Protein AF-A0A7J4UL60-F1 (afdb_monomer)

Nearest PDB structures (foldseek):
  5trd-assembly1_B  TM=6.815E-01  e=1.365E-19  Thermoplasma acidophilum DSM 1728
  2oyn-assembly1_A-2  TM=9.231E-01  e=5.471E-13  Methanocaldococcus jannaschii DSM 2661
  2vbu-assembly1_A  TM=9.212E-01  e=4.872E-13  Methanocaldococcus jannaschii
  3cta-assembly1_A-2  TM=5.990E-01  e=8.213E-13  Thermoplasma acidophilum DSM 1728
  6j05-assembly1_A  TM=6.874E-01  e=5.977E-02  Acidithiobacillus ferrooxidans

Radius of gyration: 22.19 Å; Cα contacts (8 Å, |Δi|>4): 358; chains: 1; bounding box: 54×30×59 Å

Secondary structure (DSSP, 8-state):
-TT-HHHHHHHHHHH-S-EE-HHHHHHHTTS-HHHHHHHHHHHHHTTSEEEEEETTEEEEEE-HHHHHHHHHHHHHHHHHH-SS-S-EEEEEE---SHHHHHHH-HHHHHHHHHHTSSPPPSS-EEEEE-HHHHHHHHHTSPPEEE--EE-SS-EE--EEEEEEEEEETTEEEEEEEEEETT----SSEEEEE-SS-HHHHHT--TT-EEEE-

Solvent-accessible surface area (backbone atoms only — not comparable to full-atom values): 11810 Å² total; per-residue (Å²): 112,75,88,40,69,65,56,47,51,51,52,47,61,76,65,44,82,48,82,39,39,50,60,57,52,12,63,77,67,74,51,52,41,66,58,43,50,52,47,55,48,53,37,37,77,72,46,29,31,48,78,44,82,49,101,82,39,34,32,52,40,76,28,72,62,32,49,49,51,51,47,32,53,48,36,46,50,45,69,76,71,43,92,65,75,89,47,49,67,26,31,30,43,86,72,92,62,60,47,28,61,60,46,62,36,62,76,49,38,60,46,31,34,73,75,72,71,43,57,54,32,64,40,56,51,36,22,42,34,60,50,45,50,47,55,48,51,56,71,76,44,67,83,41,83,41,74,46,51,74,57,100,88,50,77,45,75,31,33,37,35,29,76,34,37,43,37,45,98,91,45,74,46,70,34,27,44,48,45,62,68,86,58,85,81,82,60,47,60,46,37,33,37,26,74,50,60,59,46,74,76,68,71,57,52,74,71,39,70,36,36,40,70

Structure (mmCIF, N/CA/C/O backbone):
data_AF-A0A7J4UL60-F1
#
_entry.id   AF-A0A7J4UL60-F1
#
loop_
_atom_site.group_PDB
_atom_site.id
_atom_site.type_symbol
_atom_site.label_atom_id
_atom_site.label_alt_id
_atom_site.label_comp_id
_atom_site.label_asym_id
_atom_site.label_entity_id
_atom_site.label_seq_id
_atom_site.pdbx_PDB_ins_code
_atom_site.Cartn_x
_atom_site.Cartn_y
_atom_site.Cartn_z
_atom_site.occupancy
_atom_site.B_iso_or_equiv
_atom_site.auth_seq_id
_atom_site.auth_comp_id
_atom_site.auth_asym_id
_atom_site.auth_atom_id
_atom_site.pdbx_PDB_model_num
ATOM 1 N N . MET A 1 1 ? 13.769 -14.520 -22.679 1.00 59.97 1 MET A N 1
ATOM 2 C CA . MET A 1 1 ? 14.077 -13.512 -21.642 1.00 59.97 1 MET A CA 1
ATOM 3 C C . MET A 1 1 ? 13.473 -12.149 -21.982 1.00 59.97 1 MET A C 1
ATOM 5 O O . MET A 1 1 ? 12.659 -11.673 -21.213 1.00 59.97 1 MET A O 1
ATOM 9 N N . TRP A 1 2 ? 13.740 -11.573 -23.162 1.00 81.69 2 TRP A N 1
ATOM 10 C CA . TRP A 1 2 ? 13.251 -10.232 -23.544 1.00 81.69 2 TRP A CA 1
ATOM 11 C C . TRP A 1 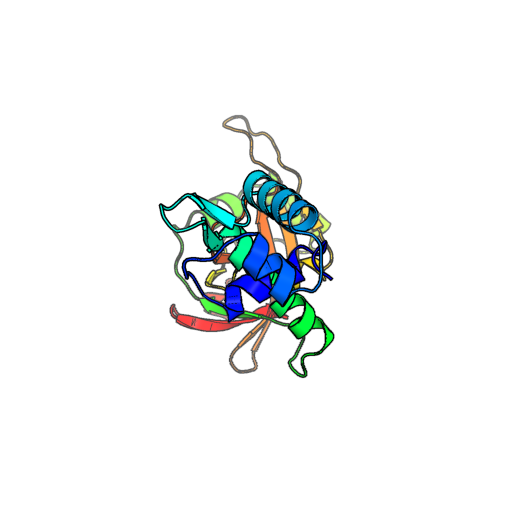2 ? 11.719 -10.046 -23.661 1.00 81.69 2 TRP A C 1
ATOM 13 O O . TRP A 1 2 ? 11.233 -8.923 -23.656 1.00 81.69 2 TRP A O 1
ATOM 23 N N . ASN A 1 3 ? 10.922 -11.115 -23.763 1.00 81.00 3 ASN A N 1
ATOM 24 C CA . ASN A 1 3 ? 9.456 -10.982 -23.791 1.00 81.00 3 ASN A CA 1
ATOM 25 C C . ASN A 1 3 ? 8.840 -10.745 -22.397 1.00 81.00 3 ASN A C 1
ATOM 27 O O . ASN A 1 3 ? 7.674 -10.358 -22.321 1.00 81.00 3 ASN A O 1
ATOM 31 N N . ASP A 1 4 ? 9.595 -10.958 -21.318 1.00 91.56 4 ASP A N 1
ATOM 32 C CA . ASP A 1 4 ? 9.122 -10.743 -19.952 1.00 91.56 4 ASP A CA 1
ATOM 33 C C . ASP A 1 4 ? 9.218 -9.262 -19.551 1.00 91.56 4 ASP A C 1
ATOM 35 O O . ASP A 1 4 ? 10.221 -8.591 -19.793 1.00 91.56 4 ASP A O 1
ATOM 39 N N . THR A 1 5 ? 8.149 -8.738 -18.957 1.00 94.69 5 THR A N 1
ATOM 40 C CA . THR A 1 5 ? 8.037 -7.321 -18.585 1.00 94.69 5 THR A CA 1
ATOM 41 C C . THR A 1 5 ? 9.014 -6.945 -17.475 1.00 94.69 5 THR A C 1
ATOM 43 O O . THR A 1 5 ? 9.641 -5.888 -17.562 1.00 94.69 5 THR A O 1
ATOM 46 N N . ILE A 1 6 ? 9.188 -7.806 -16.466 1.00 95.44 6 ILE A N 1
ATOM 47 C CA . ILE A 1 6 ? 10.120 -7.556 -15.362 1.00 95.44 6 ILE A CA 1
ATOM 48 C C . ILE A 1 6 ? 11.553 -7.553 -15.893 1.00 95.44 6 ILE A C 1
ATOM 50 O O . ILE A 1 6 ? 12.275 -6.595 -15.645 1.00 95.44 6 ILE A O 1
ATOM 54 N N . ALA A 1 7 ? 11.937 -8.536 -16.710 1.00 93.38 7 ALA A N 1
ATOM 55 C CA . ALA A 1 7 ? 13.271 -8.606 -17.306 1.00 93.38 7 ALA A CA 1
ATOM 56 C C . ALA A 1 7 ? 13.630 -7.344 -18.113 1.00 93.38 7 ALA A C 1
ATOM 58 O O . ALA A 1 7 ? 14.742 -6.828 -18.000 1.00 93.38 7 ALA A O 1
ATOM 59 N N . VAL A 1 8 ? 12.686 -6.813 -18.899 1.00 94.19 8 VAL A N 1
ATOM 60 C CA . VAL A 1 8 ? 12.892 -5.577 -19.674 1.00 94.19 8 VAL A CA 1
ATOM 61 C C . VAL A 1 8 ? 13.038 -4.359 -18.761 1.00 94.19 8 VAL A C 1
ATOM 63 O O . VAL A 1 8 ? 13.910 -3.521 -18.991 1.00 94.19 8 VAL A O 1
ATOM 66 N N . LEU A 1 9 ? 12.211 -4.246 -17.718 1.00 95.69 9 LEU A N 1
ATOM 67 C CA . LEU A 1 9 ? 12.320 -3.158 -16.743 1.00 95.69 9 LEU A CA 1
ATOM 68 C C . LEU A 1 9 ? 13.640 -3.225 -15.968 1.00 95.69 9 LEU A C 1
ATOM 70 O O . LEU A 1 9 ? 14.299 -2.200 -15.812 1.00 95.69 9 LEU A O 1
ATOM 74 N N . THR A 1 10 ? 14.067 -4.416 -15.548 1.00 94.56 10 THR A N 1
ATOM 75 C CA . THR A 1 10 ? 15.357 -4.635 -14.881 1.00 94.56 10 THR A CA 1
ATOM 76 C C . THR A 1 10 ? 16.526 -4.250 -15.785 1.00 94.56 10 THR A C 1
ATOM 78 O O . THR A 1 10 ? 17.422 -3.543 -15.331 1.00 94.56 10 THR A O 1
ATOM 81 N N . TYR A 1 11 ? 16.487 -4.608 -17.075 1.00 93.75 11 TYR A N 1
ATOM 82 C CA . TYR A 1 11 ? 17.501 -4.181 -18.047 1.00 93.75 11 TYR A CA 1
ATOM 83 C C . TYR A 1 11 ? 17.633 -2.649 -18.097 1.00 93.75 11 TYR A C 1
ATOM 85 O O . TYR A 1 11 ? 18.739 -2.113 -18.027 1.00 93.75 11 TYR A O 1
ATOM 93 N N . PHE A 1 12 ? 16.516 -1.917 -18.170 1.00 93.44 12 PHE A N 1
ATOM 94 C CA . PHE A 1 12 ? 16.559 -0.450 -18.186 1.00 93.44 12 PHE A CA 1
ATOM 95 C C . PHE A 1 12 ? 16.930 0.171 -16.836 1.00 93.44 12 PHE A C 1
ATOM 97 O O . PHE A 1 12 ? 17.483 1.271 -16.817 1.00 93.44 12 PHE A O 1
ATOM 104 N N . MET A 1 13 ? 16.662 -0.516 -15.724 1.00 92.62 13 MET A N 1
ATOM 105 C CA . MET A 1 13 ? 17.104 -0.089 -14.397 1.00 92.62 13 MET A CA 1
ATOM 106 C C . MET A 1 13 ? 18.631 -0.131 -14.301 1.00 92.62 13 MET A C 1
ATOM 108 O O . MET A 1 13 ? 19.245 0.832 -13.854 1.00 92.62 13 MET A O 1
ATOM 112 N N . GLU A 1 14 ? 19.243 -1.215 -14.783 1.00 91.62 14 GLU A N 1
ATOM 113 C CA . GLU A 1 14 ? 20.696 -1.404 -14.782 1.00 91.62 14 GLU A CA 1
ATOM 114 C C . GLU A 1 14 ? 21.409 -0.421 -15.724 1.00 91.62 14 GLU A C 1
ATOM 116 O O . GLU A 1 14 ? 22.415 0.187 -15.363 1.00 91.62 14 GLU A O 1
ATOM 121 N N . LYS A 1 15 ? 20.883 -0.233 -16.941 1.00 88.81 15 LYS A N 1
ATOM 122 C CA . LYS A 1 15 ? 21.506 0.633 -17.960 1.00 88.81 15 LYS A CA 1
ATOM 123 C C . LYS A 1 15 ? 21.276 2.132 -17.734 1.00 88.81 15 LYS A C 1
ATOM 125 O O . LYS A 1 15 ? 21.963 2.952 -18.350 1.00 88.81 15 LYS A O 1
ATOM 130 N N . GLY A 1 16 ? 20.310 2.499 -16.890 1.00 83.75 16 GLY A N 1
ATOM 131 C CA . GLY A 1 16 ? 19.899 3.883 -16.659 1.00 83.75 16 GLY A CA 1
ATOM 132 C C . GLY A 1 16 ? 19.321 4.582 -17.902 1.00 83.75 16 GLY A C 1
ATOM 133 O O . GLY A 1 16 ? 19.147 3.998 -18.972 1.00 83.75 16 GLY A O 1
ATOM 134 N N . SER A 1 17 ? 19.019 5.881 -17.782 1.00 75.31 17 SER A N 1
ATOM 135 C CA . SER A 1 17 ? 18.444 6.671 -18.884 1.00 75.31 17 SER A CA 1
ATOM 136 C C . SER A 1 17 ? 19.516 7.195 -19.855 1.00 75.31 17 SER A C 1
ATOM 138 O O . SER A 1 17 ? 19.807 8.396 -19.877 1.00 75.31 17 SER A O 1
ATOM 140 N N . SER A 1 18 ? 20.106 6.318 -20.662 1.00 75.19 18 SER A N 1
ATOM 141 C CA . SER A 1 18 ? 21.069 6.693 -21.708 1.00 75.19 18 SER A CA 1
ATOM 142 C C . SER A 1 18 ? 20.455 6.621 -23.113 1.00 75.19 18 SER A C 1
ATOM 144 O O . SER A 1 18 ? 19.415 5.994 -23.325 1.00 75.19 18 SER A O 1
ATOM 146 N N . GLU A 1 19 ? 21.057 7.327 -24.075 1.00 84.75 19 GLU A N 1
ATOM 147 C CA . GLU A 1 19 ? 20.703 7.151 -25.487 1.00 84.75 19 GLU A CA 1
ATOM 148 C C . GLU A 1 19 ? 21.181 5.777 -25.973 1.00 84.75 19 GLU A C 1
ATOM 150 O O . GLU A 1 19 ? 22.300 5.345 -25.689 1.00 84.75 19 GLU A O 1
ATOM 155 N N . THR A 1 20 ? 20.322 5.075 -26.705 1.00 88.44 20 THR A N 1
ATOM 156 C CA . THR A 1 20 ? 20.591 3.738 -27.241 1.00 88.44 20 THR A CA 1
ATOM 157 C C . THR A 1 20 ? 19.849 3.531 -28.565 1.00 88.44 20 THR A C 1
ATOM 159 O O . THR A 1 20 ? 19.189 4.434 -29.070 1.00 88.44 20 THR A O 1
ATOM 162 N N . SER A 1 21 ? 19.934 2.343 -29.159 1.00 91.56 21 SER A N 1
ATOM 163 C CA . SER A 1 21 ? 19.168 1.964 -30.349 1.00 91.56 21 SER A CA 1
ATOM 164 C C . SER A 1 21 ? 18.555 0.579 -30.172 1.00 91.56 21 SER A C 1
ATOM 166 O O . SER A 1 21 ? 19.046 -0.236 -29.389 1.00 91.56 21 SER A O 1
ATOM 168 N N . THR A 1 22 ? 17.491 0.271 -30.918 1.00 90.88 22 THR A N 1
ATOM 169 C CA . THR A 1 22 ? 16.893 -1.074 -30.873 1.00 90.88 22 THR A CA 1
ATOM 170 C C . THR A 1 22 ? 17.863 -2.152 -31.347 1.00 90.88 22 THR A C 1
ATOM 172 O O . THR A 1 22 ? 17.787 -3.271 -30.854 1.00 90.88 22 THR A O 1
ATOM 175 N N . GLY A 1 23 ? 18.802 -1.819 -32.240 1.00 91.81 23 GLY A N 1
ATOM 176 C CA . GLY A 1 23 ? 19.881 -2.718 -32.657 1.00 91.81 23 GLY A CA 1
ATOM 177 C C . GLY A 1 23 ? 20.890 -2.993 -31.539 1.00 91.81 23 GLY A C 1
ATOM 178 O O . GLY A 1 23 ? 21.255 -4.143 -31.320 1.00 91.81 23 GLY A O 1
ATOM 179 N N . LYS A 1 24 ? 21.282 -1.963 -30.776 1.00 91.69 24 LYS A N 1
ATOM 180 C CA . LYS A 1 24 ? 22.180 -2.124 -29.623 1.00 91.69 24 LYS A CA 1
ATOM 181 C C . LYS A 1 24 ? 21.536 -2.969 -28.523 1.00 91.69 24 LYS A C 1
ATOM 183 O O . LYS A 1 24 ? 22.142 -3.919 -28.053 1.00 91.69 24 LYS A O 1
ATOM 188 N N . ILE A 1 25 ? 20.279 -2.680 -28.184 1.00 92.75 25 ILE A N 1
ATOM 189 C CA . ILE A 1 25 ? 19.518 -3.480 -27.214 1.00 92.75 25 ILE A CA 1
ATOM 190 C C . ILE A 1 25 ? 19.384 -4.934 -27.695 1.00 92.75 25 ILE A C 1
ATOM 192 O O . ILE A 1 25 ? 19.549 -5.863 -26.912 1.00 92.75 25 ILE A O 1
ATOM 196 N N . ALA A 1 26 ? 19.101 -5.143 -28.984 1.00 93.69 26 ALA A N 1
ATOM 197 C CA . ALA A 1 26 ? 18.973 -6.475 -29.570 1.00 93.69 26 ALA A CA 1
ATOM 198 C C . ALA A 1 26 ? 20.269 -7.290 -29.461 1.00 93.69 26 ALA A C 1
ATOM 200 O O . ALA A 1 26 ? 20.209 -8.479 -29.146 1.00 93.69 26 ALA A O 1
ATOM 201 N N . ALA A 1 27 ? 21.420 -6.640 -29.663 1.00 93.38 27 ALA A N 1
ATOM 202 C CA . ALA A 1 27 ? 22.731 -7.240 -29.449 1.00 93.38 27 ALA A CA 1
ATOM 203 C C . ALA A 1 27 ? 22.967 -7.591 -27.969 1.00 93.38 27 ALA A C 1
ATOM 205 O O . ALA A 1 27 ? 23.363 -8.719 -27.687 1.00 93.38 27 ALA A O 1
ATOM 206 N N . ASP A 1 28 ? 22.657 -6.673 -27.043 1.00 91.75 28 ASP A N 1
ATOM 207 C CA . ASP A 1 28 ? 22.826 -6.875 -25.595 1.00 91.75 28 ASP A CA 1
ATOM 208 C C . ASP A 1 28 ? 22.015 -8.069 -25.062 1.00 91.75 28 ASP A C 1
ATOM 210 O O . ASP A 1 28 ? 22.467 -8.786 -24.175 1.00 91.75 28 ASP A O 1
ATOM 214 N N . VAL A 1 29 ? 20.799 -8.271 -25.578 1.00 90.38 29 VAL A N 1
ATOM 215 C CA . VAL A 1 29 ? 19.853 -9.285 -25.068 1.00 90.38 29 VAL A CA 1
ATOM 216 C C . VAL A 1 29 ? 19.674 -10.477 -26.007 1.00 90.38 29 VAL A C 1
ATOM 218 O O . VAL A 1 29 ? 18.734 -11.260 -25.847 1.00 90.38 29 VAL A O 1
ATOM 221 N N . HIS A 1 30 ? 20.576 -10.602 -26.985 1.00 91.94 30 HIS A N 1
ATOM 222 C CA . HIS A 1 30 ? 20.670 -11.702 -27.945 1.00 91.94 30 HIS A CA 1
ATOM 223 C C . HIS A 1 30 ? 19.331 -12.057 -28.614 1.00 91.94 30 HIS A C 1
ATOM 225 O O . HIS A 1 30 ? 18.908 -13.214 -28.643 1.00 91.94 30 HIS A O 1
ATOM 231 N N . CYS A 1 31 ? 18.638 -11.053 -29.155 1.00 92.38 31 CYS A N 1
ATOM 232 C CA . CYS A 1 31 ? 17.398 -11.254 -29.908 1.00 92.38 31 CYS A CA 1
ATOM 233 C C . CYS A 1 31 ? 17.338 -10.365 -31.158 1.00 92.38 31 CYS A C 1
ATOM 235 O O . CYS A 1 31 ? 18.275 -9.631 -31.454 1.00 92.38 31 CYS A O 1
ATOM 237 N N . SER A 1 32 ? 16.250 -10.437 -31.933 1.00 94.06 32 SER A N 1
ATOM 238 C CA . SER A 1 32 ? 16.107 -9.599 -33.129 1.00 94.06 32 SER A CA 1
ATOM 239 C C . SER A 1 32 ? 15.683 -8.167 -32.793 1.00 94.06 32 SER A C 1
ATOM 241 O O . SER A 1 32 ? 14.887 -7.923 -31.881 1.00 94.06 32 SER A O 1
ATOM 243 N N . GLN A 1 33 ? 16.131 -7.205 -33.601 1.00 94.25 33 GLN A N 1
ATOM 244 C CA . GLN A 1 33 ? 15.726 -5.800 -33.493 1.00 94.25 33 GLN A CA 1
ATOM 245 C C . GLN A 1 33 ? 14.198 -5.616 -33.555 1.00 94.25 33 GLN A C 1
ATOM 247 O O . GLN A 1 33 ? 13.637 -4.761 -32.864 1.00 94.25 33 GLN A O 1
ATOM 252 N N . GLN A 1 34 ? 13.501 -6.429 -34.354 1.00 93.88 34 GLN A N 1
ATOM 253 C CA . GLN A 1 34 ? 12.041 -6.416 -34.465 1.00 93.88 34 GLN A CA 1
ATOM 254 C C . GLN A 1 34 ? 11.383 -6.873 -33.158 1.00 93.88 34 GLN A C 1
ATOM 256 O O . GLN A 1 34 ? 10.403 -6.268 -32.722 1.00 93.88 34 GLN A O 1
ATOM 261 N N . THR A 1 35 ? 11.950 -7.886 -32.494 1.00 93.94 35 THR A N 1
ATOM 262 C CA . THR A 1 35 ? 11.485 -8.356 -31.179 1.00 93.94 35 THR A CA 1
ATOM 263 C C . THR A 1 35 ? 11.625 -7.258 -30.132 1.00 93.94 35 THR A C 1
ATOM 265 O O . THR A 1 35 ? 10.671 -6.985 -29.401 1.00 93.94 35 THR A O 1
ATOM 268 N N . VAL A 1 36 ? 12.766 -6.560 -30.124 1.00 94.12 36 VAL A N 1
ATOM 269 C CA . VAL A 1 36 ? 12.980 -5.396 -29.257 1.00 94.12 36 VAL A CA 1
ATOM 270 C C . VAL A 1 36 ? 11.956 -4.305 -29.522 1.00 94.12 36 VAL A C 1
ATOM 272 O O . VAL A 1 36 ? 11.284 -3.850 -28.600 1.00 94.12 36 VAL A O 1
ATOM 275 N N . SER A 1 37 ? 11.796 -3.916 -30.784 1.00 92.94 37 SER A N 1
ATOM 276 C CA . SER A 1 37 ? 10.900 -2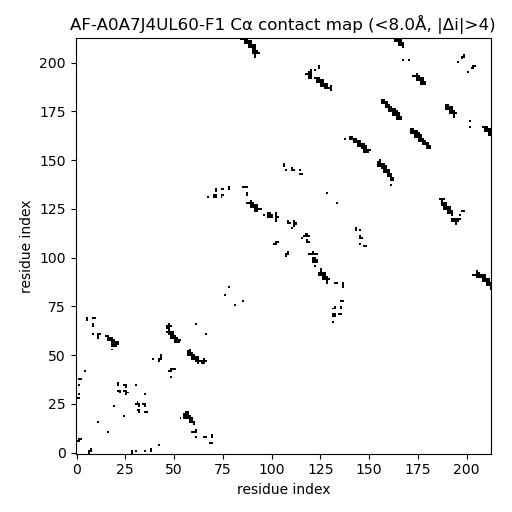.827 -31.178 1.00 92.94 37 SER A CA 1
ATOM 277 C C . SER A 1 37 ? 9.446 -3.115 -30.795 1.00 92.94 37 SER A C 1
ATOM 279 O O . SER A 1 37 ? 8.772 -2.237 -30.252 1.00 92.94 37 SER A O 1
ATOM 281 N N . ARG A 1 38 ? 8.989 -4.358 -31.012 1.00 94.50 38 ARG A N 1
ATOM 282 C CA . ARG A 1 38 ? 7.651 -4.824 -30.627 1.00 94.50 38 ARG A CA 1
ATOM 283 C C . ARG A 1 38 ? 7.451 -4.755 -29.117 1.00 94.50 38 ARG A C 1
ATOM 285 O O . ARG A 1 38 ? 6.478 -4.151 -28.676 1.00 94.50 38 ARG A O 1
ATOM 292 N N . LYS A 1 39 ? 8.374 -5.317 -28.329 1.00 95.25 39 LYS A N 1
ATOM 293 C CA . LYS A 1 39 ? 8.244 -5.313 -26.866 1.00 95.25 39 LYS A CA 1
ATOM 294 C C . LYS A 1 39 ? 8.312 -3.900 -26.295 1.00 95.25 39 LYS A C 1
ATOM 296 O O . LYS A 1 39 ? 7.537 -3.566 -25.414 1.00 95.25 39 LYS A O 1
ATOM 301 N N . LEU A 1 40 ? 9.180 -3.035 -26.816 1.00 94.19 40 LEU A N 1
ATOM 302 C CA . LEU A 1 40 ? 9.241 -1.642 -26.371 1.00 94.19 40 LEU A CA 1
ATOM 303 C C . LEU A 1 40 ? 7.947 -0.876 -26.651 1.00 94.19 40 LEU A C 1
ATOM 305 O O . LEU A 1 40 ? 7.574 -0.024 -25.852 1.00 94.19 40 LEU A O 1
ATOM 309 N N . LYS A 1 41 ? 7.275 -1.173 -27.768 1.00 94.69 41 LYS A N 1
ATO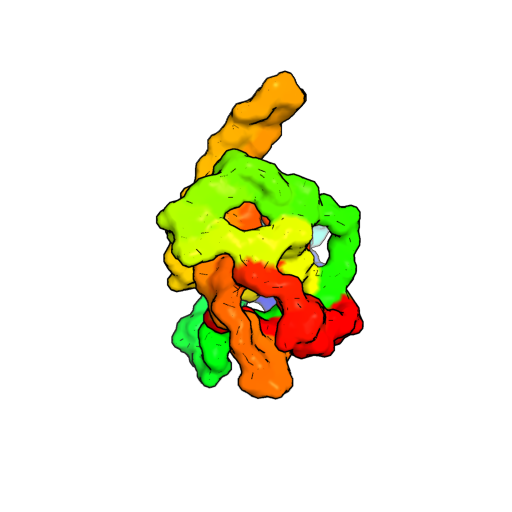M 310 C CA . LYS A 1 41 ? 5.961 -0.602 -28.064 1.00 94.69 41 LYS A CA 1
ATOM 311 C C . LYS A 1 41 ? 4.912 -1.111 -27.076 1.00 94.69 41 LYS A C 1
ATOM 313 O O . LYS A 1 41 ? 4.237 -0.302 -26.468 1.00 94.69 41 LYS A O 1
ATOM 318 N N . GLU A 1 42 ? 4.861 -2.419 -26.836 1.00 96.12 42 GLU A N 1
ATOM 319 C CA . GLU A 1 42 ? 3.969 -3.028 -25.835 1.00 96.12 42 GLU A CA 1
ATOM 320 C C . GLU A 1 42 ? 4.161 -2.419 -24.433 1.00 96.12 42 GLU A C 1
ATOM 322 O O . GLU A 1 42 ? 3.195 -2.099 -23.748 1.00 96.12 42 GLU A O 1
ATOM 327 N N . MET A 1 43 ? 5.413 -2.213 -24.017 1.00 95.81 43 MET A N 1
ATOM 328 C CA . MET A 1 43 ? 5.755 -1.613 -22.725 1.00 95.81 43 MET A CA 1
ATOM 329 C C . MET A 1 43 ? 5.330 -0.143 -22.618 1.00 95.81 43 MET A C 1
ATOM 331 O O . MET A 1 43 ? 4.948 0.306 -21.536 1.00 95.81 43 MET A O 1
ATOM 335 N N . GLU A 1 44 ? 5.418 0.609 -23.716 1.00 95.81 44 GLU A N 1
ATOM 336 C CA . GLU A 1 44 ? 4.963 2.000 -23.798 1.00 95.81 44 GLU A CA 1
ATOM 337 C C . GLU A 1 44 ? 3.434 2.087 -23.822 1.00 95.81 44 GLU A C 1
ATOM 339 O O . GLU A 1 44 ? 2.865 2.842 -23.039 1.00 95.81 44 GLU A O 1
ATOM 344 N N . ASP A 1 45 ? 2.771 1.254 -24.629 1.00 96.69 45 ASP A N 1
ATOM 345 C CA . ASP A 1 45 ? 1.308 1.159 -24.709 1.00 96.69 45 ASP A CA 1
ATOM 346 C C . ASP A 1 45 ? 0.709 0.764 -23.342 1.00 96.69 45 ASP A C 1
ATOM 348 O O . ASP A 1 45 ? -0.325 1.283 -22.924 1.00 96.69 45 ASP A O 1
ATOM 352 N N . ALA A 1 46 ? 1.395 -0.106 -22.591 1.00 96.06 46 ALA A N 1
ATOM 353 C CA . ALA A 1 46 ? 1.028 -0.467 -21.221 1.00 96.06 46 ALA A CA 1
ATOM 354 C C . ALA A 1 46 ? 1.408 0.600 -20.169 1.00 96.06 46 ALA A C 1
ATOM 356 O O . ALA A 1 46 ? 1.041 0.469 -18.994 1.00 96.06 46 ALA A O 1
ATOM 357 N N . GLY A 1 47 ? 2.131 1.654 -20.558 1.00 96.56 47 GLY A N 1
ATOM 358 C CA . GLY A 1 47 ? 2.532 2.775 -19.706 1.00 96.56 47 GLY A CA 1
ATOM 359 C C . GLY A 1 47 ? 3.670 2.472 -18.729 1.00 96.56 47 GLY A C 1
ATOM 360 O O . GLY A 1 47 ? 3.844 3.215 -17.765 1.00 96.56 47 GLY A O 1
ATOM 361 N N . PHE A 1 48 ? 4.432 1.393 -18.919 1.00 96.81 48 PHE A N 1
ATOM 362 C CA . PHE A 1 48 ? 5.553 1.020 -18.042 1.00 96.81 48 PHE A CA 1
ATOM 363 C C . PHE A 1 48 ? 6.853 1.762 -18.371 1.00 96.81 48 PHE A C 1
ATOM 365 O O . PHE A 1 48 ? 7.722 1.919 -17.511 1.00 96.81 48 PHE A O 1
ATOM 372 N N . VAL A 1 49 ? 6.991 2.234 -19.608 1.00 95.62 49 VAL A N 1
ATOM 373 C CA . VAL A 1 49 ? 8.133 3.033 -20.059 1.00 95.62 49 VAL A CA 1
ATOM 374 C C . VAL A 1 49 ? 7.657 4.217 -20.889 1.00 95.62 49 VAL A C 1
ATOM 376 O O . VAL A 1 49 ? 6.576 4.188 -21.468 1.00 95.62 49 VAL A O 1
ATOM 379 N N . VAL A 1 50 ? 8.495 5.244 -20.971 1.00 94.75 50 VAL A N 1
ATOM 380 C CA . VAL A 1 50 ? 8.347 6.374 -21.891 1.00 94.75 50 VAL A CA 1
ATOM 381 C C . VAL A 1 50 ? 9.511 6.335 -22.869 1.00 94.75 50 VAL A C 1
ATOM 383 O O . VAL A 1 50 ? 10.669 6.241 -22.441 1.00 94.75 50 VAL A O 1
ATOM 386 N N . ARG A 1 51 ? 9.226 6.415 -24.172 1.00 92.62 51 ARG A N 1
ATOM 387 C CA . ARG A 1 51 ? 10.257 6.448 -25.213 1.00 92.62 51 ARG A CA 1
ATOM 388 C C . ARG A 1 51 ? 10.301 7.818 -25.873 1.00 92.62 51 ARG A C 1
ATOM 390 O O . ARG A 1 51 ? 9.281 8.417 -26.192 1.00 92.62 51 ARG A O 1
ATOM 397 N N . LYS A 1 52 ? 11.513 8.313 -26.113 1.00 91.94 52 LYS A N 1
ATOM 398 C CA . LYS A 1 52 ? 11.757 9.522 -26.901 1.00 91.94 52 LYS A CA 1
ATOM 399 C C . LYS A 1 52 ? 12.723 9.193 -28.026 1.00 91.94 52 LYS A C 1
ATOM 401 O O . LYS A 1 52 ? 13.823 8.714 -27.764 1.00 91.94 52 LYS A O 1
ATOM 406 N N . ILE A 1 53 ? 12.316 9.453 -29.264 1.00 89.12 53 ILE A N 1
ATOM 407 C CA . ILE A 1 53 ? 13.210 9.363 -30.421 1.00 89.12 53 ILE A CA 1
ATOM 408 C C . ILE A 1 53 ? 14.176 10.550 -30.359 1.00 89.12 53 ILE A C 1
ATOM 410 O O . ILE A 1 53 ? 13.761 11.681 -30.096 1.00 89.12 53 ILE A O 1
ATOM 414 N N . THR A 1 54 ? 15.462 10.288 -30.567 1.00 87.12 54 THR A N 1
ATOM 415 C CA . THR A 1 54 ? 16.514 11.309 -30.629 1.00 87.12 54 THR A CA 1
ATOM 416 C C . THR A 1 54 ? 17.278 11.183 -31.946 1.00 87.12 54 THR A C 1
ATOM 418 O O . THR A 1 54 ? 17.110 10.205 -32.674 1.00 87.12 54 THR A O 1
ATOM 421 N N . GLY A 1 55 ? 18.126 12.164 -32.273 1.00 81.19 55 GLY A N 1
ATOM 422 C CA . GLY A 1 55 ? 18.946 12.120 -33.493 1.00 81.19 55 GLY A CA 1
ATOM 423 C C . GLY A 1 55 ? 19.895 10.914 -33.562 1.00 81.19 55 GLY A C 1
ATOM 424 O O . GLY A 1 55 ? 20.272 10.504 -34.653 1.00 81.19 55 GLY A O 1
ATOM 425 N N . ASN A 1 56 ? 20.215 10.308 -32.412 1.00 77.81 56 ASN A N 1
ATOM 426 C CA . ASN A 1 56 ? 21.139 9.177 -32.287 1.00 77.81 56 ASN A CA 1
ATOM 427 C C . ASN A 1 56 ? 20.436 7.842 -31.965 1.00 77.81 56 ASN A C 1
ATOM 429 O O . ASN A 1 56 ? 21.106 6.849 -31.680 1.00 77.81 56 ASN A O 1
ATOM 433 N N . GLY A 1 57 ? 19.097 7.797 -31.990 1.00 87.38 57 GLY A N 1
ATOM 434 C CA . GLY A 1 57 ? 18.325 6.583 -31.728 1.00 87.38 57 GLY A CA 1
ATOM 435 C C . GLY A 1 57 ? 17.119 6.824 -30.825 1.00 87.38 57 GLY A C 1
ATOM 436 O O . GLY A 1 57 ? 16.187 7.543 -31.180 1.00 87.38 57 GLY A O 1
ATOM 437 N N . ILE A 1 58 ? 17.100 6.161 -29.671 1.00 91.00 58 ILE A N 1
ATOM 438 C CA . ILE A 1 58 ? 16.014 6.219 -28.695 1.00 91.00 58 ILE A CA 1
ATOM 439 C C . ILE A 1 58 ? 16.553 6.447 -27.285 1.00 91.00 58 ILE A C 1
ATOM 441 O O . ILE A 1 58 ? 17.595 5.923 -26.895 1.00 91.00 58 ILE A O 1
ATOM 445 N N . LYS A 1 59 ? 15.783 7.172 -26.482 1.00 92.50 59 LYS A N 1
ATOM 446 C CA . LYS A 1 59 ? 15.937 7.246 -25.033 1.00 92.50 59 LYS A CA 1
ATOM 447 C C . LYS A 1 59 ? 14.722 6.598 -24.390 1.00 92.50 59 LYS A C 1
ATOM 449 O O . LYS A 1 59 ? 13.593 7.002 -24.666 1.00 92.50 59 LYS A O 1
ATOM 454 N N . VAL A 1 60 ? 14.951 5.600 -23.544 1.00 93.50 60 VAL A N 1
ATOM 455 C CA . VAL A 1 60 ? 13.895 4.897 -22.807 1.00 93.50 60 VAL A CA 1
ATOM 456 C C . VAL A 1 60 ? 14.035 5.236 -21.329 1.00 93.50 60 VAL A C 1
ATOM 458 O O . VAL A 1 60 ? 15.135 5.189 -20.780 1.00 93.50 60 VAL A O 1
ATOM 461 N N . LYS A 1 61 ? 12.930 5.612 -20.688 1.00 93.94 61 LYS A N 1
ATOM 462 C CA . LYS A 1 61 ? 12.863 5.858 -19.245 1.00 93.94 61 LYS A CA 1
ATOM 463 C C . LYS A 1 61 ? 11.755 4.999 -18.646 1.00 93.94 61 LYS A C 1
ATOM 465 O O . LYS A 1 61 ? 10.661 4.947 -19.199 1.00 93.94 61 LYS A O 1
ATOM 470 N N . ILE A 1 62 ? 12.027 4.357 -17.515 1.00 95.81 62 ILE A N 1
ATOM 471 C CA . ILE A 1 62 ? 10.998 3.663 -16.734 1.00 95.81 62 ILE A CA 1
ATOM 472 C C . ILE A 1 62 ? 10.024 4.711 -16.173 1.00 95.81 62 ILE A C 1
ATOM 474 O O . ILE A 1 62 ? 10.455 5.733 -15.633 1.00 95.81 62 ILE A O 1
ATOM 478 N N . SER A 1 63 ? 8.721 4.492 -16.345 1.00 95.56 63 SER A N 1
ATOM 479 C CA . SER A 1 63 ? 7.686 5.361 -15.774 1.00 95.56 63 SER A CA 1
ATOM 480 C C . SER A 1 63 ? 7.490 5.074 -14.279 1.00 95.56 63 SER A C 1
ATOM 482 O O . SER A 1 63 ? 7.964 4.061 -13.768 1.00 95.56 63 SER A O 1
ATOM 484 N N . GLU A 1 64 ? 6.730 5.909 -13.567 1.00 93.19 64 GLU A N 1
ATOM 485 C CA . GLU A 1 64 ? 6.343 5.618 -12.175 1.00 93.19 64 GLU A CA 1
ATOM 486 C C . GLU A 1 64 ? 5.593 4.284 -12.053 1.00 93.19 64 GLU A C 1
ATOM 488 O O . GLU A 1 64 ? 5.865 3.500 -11.149 1.00 93.19 64 GLU A O 1
ATOM 493 N N . LYS A 1 65 ? 4.717 3.971 -13.019 1.00 94.06 65 LYS A N 1
ATOM 494 C CA . LYS A 1 65 ? 4.004 2.688 -13.083 1.00 94.06 65 LYS A CA 1
ATOM 495 C C . LYS A 1 65 ? 4.965 1.508 -13.268 1.00 94.06 65 LYS A C 1
ATOM 497 O O . LYS A 1 65 ? 4.794 0.478 -12.624 1.00 94.06 65 LYS A O 1
ATOM 502 N N . GLY A 1 66 ? 5.967 1.646 -14.139 1.00 95.56 66 GLY A N 1
ATOM 503 C CA . GLY A 1 66 ? 6.998 0.621 -14.328 1.00 95.56 66 GLY A CA 1
ATOM 504 C C . GLY A 1 66 ? 7.857 0.421 -13.080 1.00 95.56 66 GLY A C 1
ATOM 505 O O . GLY A 1 66 ? 8.152 -0.712 -12.710 1.00 95.56 66 GLY A O 1
ATOM 506 N N . LEU A 1 67 ? 8.207 1.509 -12.392 1.00 94.56 67 LEU A N 1
ATOM 507 C CA . LEU A 1 67 ? 8.969 1.450 -11.147 1.00 94.56 67 LEU A CA 1
ATOM 508 C C . LEU A 1 67 ? 8.163 0.803 -10.012 1.00 94.56 67 LEU A C 1
ATOM 510 O O . LEU A 1 67 ? 8.694 -0.044 -9.299 1.00 94.56 67 LEU A O 1
ATOM 514 N N . SER A 1 68 ? 6.886 1.162 -9.875 1.00 93.25 68 SER A N 1
ATOM 515 C CA . SER A 1 68 ? 5.968 0.565 -8.898 1.00 93.25 68 SER A CA 1
ATOM 516 C C . SER A 1 68 ? 5.823 -0.946 -9.122 1.00 93.25 68 SER A C 1
ATOM 518 O O . SER A 1 68 ? 5.929 -1.720 -8.175 1.00 93.25 68 SER A O 1
ATOM 520 N N . LEU A 1 69 ? 5.730 -1.398 -10.381 1.00 94.69 69 LEU A N 1
ATOM 521 C CA . LEU A 1 69 ? 5.713 -2.830 -10.703 1.00 94.69 69 LEU A CA 1
ATOM 522 C C . LEU A 1 69 ? 6.997 -3.554 -10.253 1.00 94.69 69 LEU A C 1
ATOM 524 O O . LEU A 1 69 ? 6.921 -4.648 -9.695 1.00 94.69 69 LEU A O 1
ATOM 528 N N . LEU A 1 70 ? 8.176 -2.953 -10.463 1.00 95.38 70 LEU A N 1
ATOM 529 C CA . LEU A 1 70 ? 9.443 -3.527 -9.991 1.00 95.38 70 LEU A CA 1
ATOM 530 C C . LEU A 1 70 ? 9.506 -3.613 -8.461 1.00 95.38 70 LEU A C 1
ATOM 532 O O . LEU A 1 70 ? 9.927 -4.637 -7.925 1.00 95.38 70 LEU A O 1
ATOM 536 N N . LYS A 1 71 ? 9.071 -2.565 -7.755 1.00 94.56 71 LYS A N 1
ATOM 537 C CA . LYS A 1 71 ? 9.002 -2.558 -6.287 1.00 94.56 71 LYS A CA 1
ATOM 538 C C . LYS A 1 71 ? 8.041 -3.618 -5.755 1.00 94.56 71 LYS A C 1
ATOM 540 O O . LYS A 1 71 ? 8.390 -4.347 -4.832 1.00 94.56 71 LYS A O 1
ATOM 545 N N . GLN A 1 72 ? 6.867 -3.759 -6.368 1.00 92.00 72 GLN A N 1
ATOM 546 C CA . GLN A 1 72 ? 5.911 -4.805 -6.012 1.00 92.00 72 GLN A CA 1
ATOM 547 C C . GLN A 1 72 ? 6.528 -6.199 -6.192 1.00 92.00 72 GLN A C 1
ATOM 549 O O . GLN A 1 72 ? 6.405 -7.042 -5.306 1.00 92.00 72 GLN A O 1
ATOM 554 N N . GLN A 1 73 ? 7.244 -6.433 -7.298 1.00 94.19 73 GLN A N 1
ATOM 555 C CA . GLN A 1 73 ? 7.950 -7.696 -7.523 1.00 94.19 73 GLN A CA 1
ATOM 556 C C . GLN A 1 73 ? 9.045 -7.938 -6.474 1.00 94.19 73 GLN A C 1
ATOM 558 O O . GLN A 1 73 ? 9.190 -9.060 -5.991 1.00 94.19 73 GLN A O 1
ATOM 563 N N . TYR A 1 74 ? 9.797 -6.901 -6.096 1.00 93.12 74 TYR A N 1
ATOM 564 C CA . TYR A 1 74 ? 10.791 -6.981 -5.026 1.00 93.12 74 TYR A CA 1
ATOM 565 C C . TYR A 1 74 ? 10.152 -7.371 -3.687 1.00 93.12 74 TYR A C 1
ATOM 567 O O . TYR A 1 74 ? 10.588 -8.346 -3.081 1.00 93.12 74 TYR A O 1
ATOM 575 N N . HIS A 1 75 ? 9.090 -6.683 -3.259 1.00 91.50 75 HIS A N 1
ATOM 576 C CA . HIS A 1 75 ? 8.412 -6.994 -1.999 1.00 91.50 75 HIS A CA 1
ATOM 577 C C . HIS A 1 75 ? 7.724 -8.357 -2.011 1.00 91.50 75 HIS A C 1
ATOM 579 O O . HIS A 1 75 ? 7.657 -9.010 -0.975 1.00 91.50 75 HIS A O 1
ATOM 585 N N . LEU A 1 76 ? 7.258 -8.830 -3.170 1.00 90.56 76 LEU A N 1
ATOM 586 C CA . LEU A 1 76 ? 6.729 -10.184 -3.308 1.00 90.56 76 LEU A CA 1
ATOM 587 C C . LEU A 1 76 ? 7.816 -11.234 -3.049 1.00 90.56 76 LEU A C 1
ATOM 589 O O . LEU A 1 76 ? 7.599 -12.185 -2.301 1.00 90.56 76 LEU A O 1
ATOM 593 N N . LEU A 1 77 ? 9.002 -11.050 -3.634 1.00 91.31 77 LEU A N 1
ATOM 594 C CA . LEU A 1 77 ? 10.143 -11.929 -3.379 1.00 91.31 77 LEU A CA 1
ATOM 595 C C . LEU A 1 77 ? 10.622 -11.811 -1.924 1.00 91.31 77 LEU A C 1
ATOM 597 O O . LEU A 1 77 ? 10.886 -12.831 -1.294 1.00 91.31 77 LEU A O 1
ATOM 601 N N . GLU A 1 78 ? 10.673 -10.597 -1.369 1.00 87.88 78 GLU A N 1
ATOM 602 C CA . GLU A 1 78 ? 10.975 -10.350 0.047 1.00 87.88 78 GLU A CA 1
ATOM 603 C C . GLU A 1 78 ? 9.974 -11.073 0.964 1.00 87.88 78 GLU A C 1
ATOM 605 O O . GLU A 1 78 ? 10.377 -11.674 1.952 1.00 87.88 78 GLU A O 1
ATOM 610 N N . HIS A 1 79 ? 8.684 -11.083 0.624 1.00 84.88 79 HIS A N 1
ATOM 611 C CA . HIS A 1 79 ? 7.651 -11.771 1.397 1.00 84.88 79 HIS A CA 1
ATOM 612 C C . HIS A 1 79 ? 7.837 -13.297 1.411 1.00 84.88 79 HIS A C 1
ATOM 614 O O . HIS A 1 79 ? 7.633 -13.928 2.447 1.00 84.88 79 HIS A O 1
ATOM 620 N N . TYR A 1 80 ? 8.218 -13.902 0.281 1.00 85.62 80 TYR A N 1
ATOM 621 C CA . TYR A 1 80 ? 8.389 -15.357 0.188 1.00 85.62 80 TYR A CA 1
ATOM 622 C C . TYR A 1 80 ? 9.738 -15.859 0.705 1.00 85.62 80 TYR A C 1
ATOM 624 O O . TYR A 1 80 ? 9.804 -16.959 1.252 1.00 85.62 80 TYR A O 1
ATOM 632 N N . PHE A 1 81 ? 10.806 -15.087 0.505 1.00 86.94 81 PHE A N 1
ATOM 633 C CA . PHE A 1 81 ? 12.180 -15.520 0.775 1.00 86.94 81 PHE A CA 1
ATOM 634 C C . PHE A 1 81 ? 12.852 -14.765 1.927 1.00 86.94 81 PHE A C 1
ATOM 636 O O . PHE A 1 81 ? 13.950 -15.1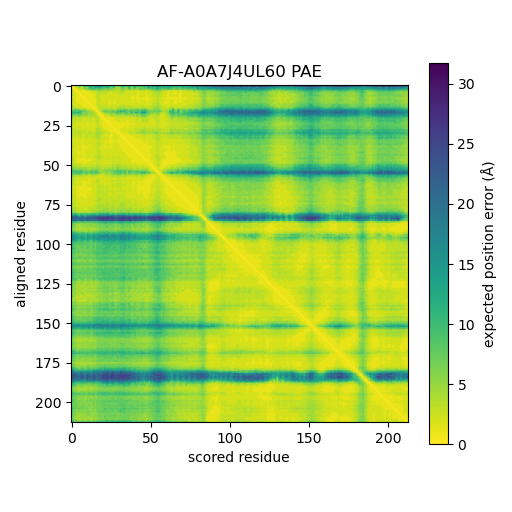34 2.340 1.00 86.94 81 PHE A O 1
ATOM 643 N N . GLY A 1 82 ? 12.237 -13.699 2.439 1.00 76.88 82 GLY A N 1
ATOM 644 C CA . GLY A 1 82 ? 12.766 -12.921 3.551 1.00 76.88 82 GLY A CA 1
ATOM 645 C C . GLY A 1 82 ? 12.729 -13.691 4.870 1.00 76.88 82 GLY A C 1
ATOM 646 O O . GLY A 1 82 ? 11.776 -14.399 5.179 1.00 76.88 82 GLY A O 1
ATOM 647 N N . ASN A 1 83 ? 13.770 -13.506 5.685 1.00 67.19 83 ASN A N 1
ATOM 648 C CA . ASN A 1 83 ? 13.854 -14.065 7.041 1.00 67.19 83 ASN A CA 1
ATOM 649 C C . ASN A 1 83 ? 13.040 -13.263 8.080 1.00 67.19 83 ASN A C 1
ATOM 651 O O . ASN A 1 83 ? 12.973 -13.645 9.250 1.00 67.19 83 ASN A O 1
ATOM 655 N N . SER A 1 84 ? 12.471 -12.117 7.696 1.00 56.66 84 SER A N 1
ATOM 656 C CA . SER A 1 84 ? 11.697 -11.238 8.571 1.00 56.66 84 SER A CA 1
ATOM 657 C C . SER A 1 84 ? 10.249 -11.718 8.707 1.00 56.66 84 SER A C 1
ATOM 659 O O . SER A 1 84 ? 9.661 -12.292 7.795 1.00 56.66 84 SER A O 1
ATOM 661 N N . LYS A 1 85 ? 9.664 -11.494 9.893 1.00 58.00 85 LYS A N 1
ATOM 662 C CA . LYS A 1 85 ? 8.246 -11.774 10.176 1.00 58.00 85 LYS A CA 1
ATOM 663 C C . LYS A 1 85 ? 7.370 -11.158 9.077 1.00 58.00 85 LYS A C 1
ATOM 665 O O . LYS A 1 85 ? 7.668 -10.054 8.634 1.00 58.00 85 LYS A O 1
ATOM 670 N N . LYS A 1 86 ? 6.280 -11.845 8.711 1.00 72.94 86 LYS A N 1
ATOM 671 C CA . LYS A 1 86 ? 5.334 -11.550 7.608 1.00 72.94 86 LYS A CA 1
ATOM 672 C C . LYS A 1 86 ? 4.612 -10.186 7.660 1.00 72.94 86 LYS A C 1
ATOM 674 O O . LYS A 1 86 ? 3.601 -10.021 6.994 1.00 72.94 86 LYS A O 1
ATOM 679 N N . GLY A 1 87 ? 5.089 -9.236 8.454 1.00 86.88 87 GLY A N 1
ATOM 680 C CA . GLY A 1 87 ? 4.462 -7.944 8.669 1.00 86.88 87 GLY A CA 1
ATOM 681 C C . GLY A 1 87 ? 5.098 -6.786 7.904 1.00 86.88 87 GLY A C 1
ATOM 682 O O . GLY A 1 87 ? 6.124 -6.922 7.235 1.00 86.88 87 GLY A O 1
ATOM 683 N N . ILE A 1 88 ? 4.489 -5.615 8.056 1.00 92.81 88 ILE A N 1
ATOM 684 C CA . ILE A 1 88 ? 4.966 -4.330 7.544 1.00 92.81 88 ILE A CA 1
ATOM 685 C C . ILE A 1 88 ? 5.094 -3.322 8.684 1.00 92.81 88 ILE A C 1
ATOM 687 O O . ILE A 1 88 ? 4.373 -3.403 9.676 1.00 92.81 88 ILE A O 1
ATOM 691 N N . VAL A 1 89 ? 6.007 -2.365 8.538 1.00 94.62 89 VAL A N 1
ATOM 692 C CA . VAL A 1 89 ? 6.138 -1.236 9.466 1.00 94.62 89 VAL A CA 1
ATOM 693 C C . VAL A 1 89 ? 5.349 -0.057 8.912 1.00 94.62 89 VAL A C 1
ATOM 695 O O . VAL A 1 89 ? 5.385 0.200 7.707 1.00 94.62 89 VAL A O 1
ATOM 698 N N . GLY A 1 90 ? 4.629 0.634 9.789 1.00 96.25 90 GLY A N 1
ATOM 699 C CA . GLY A 1 90 ? 3.951 1.881 9.479 1.00 96.25 90 GLY A CA 1
ATOM 700 C C . GLY A 1 90 ? 4.255 2.952 10.513 1.00 96.25 90 GLY A C 1
ATOM 701 O O . GLY A 1 90 ? 4.363 2.664 11.703 1.00 96.25 90 GLY A O 1
ATOM 702 N N . THR A 1 91 ? 4.363 4.190 10.048 1.00 97.81 91 THR A N 1
ATOM 703 C CA . THR A 1 91 ? 4.595 5.365 10.887 1.00 97.81 91 THR A CA 1
ATOM 704 C C . THR A 1 91 ? 3.269 6.056 11.169 1.00 97.81 91 THR A C 1
ATOM 706 O O . THR A 1 91 ? 2.522 6.375 10.244 1.00 97.81 91 THR A O 1
ATOM 709 N N . VAL A 1 92 ? 2.958 6.295 12.437 1.00 97.88 92 VAL A N 1
ATOM 710 C CA . VAL A 1 92 ? 1.715 6.946 12.854 1.00 97.88 92 VAL A CA 1
ATOM 711 C C . VAL A 1 92 ? 1.663 8.376 12.329 1.00 97.88 92 VAL A C 1
ATOM 713 O O . VAL A 1 92 ? 2.585 9.163 12.534 1.00 97.88 92 VAL A O 1
ATOM 716 N N . VAL A 1 93 ? 0.558 8.722 11.670 1.00 96.06 93 VAL A N 1
ATOM 717 C CA . VAL A 1 93 ? 0.302 10.070 11.153 1.00 96.06 93 VAL A CA 1
ATOM 718 C C . VAL A 1 93 ? -1.094 10.547 11.543 1.00 96.06 93 VAL A C 1
ATOM 720 O O . VAL A 1 93 ? -2.043 9.766 11.673 1.00 96.06 93 VAL A O 1
ATOM 723 N N . SER A 1 94 ? -1.249 11.852 11.732 1.00 92.94 94 SER A N 1
ATOM 724 C CA . SER A 1 94 ? -2.570 12.465 11.868 1.00 92.94 94 SER A CA 1
ATOM 725 C C . SER A 1 94 ? -3.292 12.509 10.519 1.00 92.94 94 SER A C 1
ATOM 727 O O . SER A 1 94 ? -2.705 12.823 9.487 1.00 92.94 94 SER A O 1
ATOM 729 N N . GLY A 1 95 ? -4.588 12.189 10.523 1.00 85.31 95 GLY A N 1
ATOM 730 C CA . GLY A 1 95 ? -5.460 12.374 9.358 1.00 85.31 95 GLY A CA 1
ATOM 731 C C . GLY A 1 95 ? -6.357 13.597 9.501 1.00 85.31 95 GLY A C 1
ATOM 732 O O . GLY A 1 95 ? -6.300 14.319 10.490 1.00 85.31 95 GLY A O 1
ATOM 733 N N . LEU A 1 96 ? -7.268 13.776 8.545 1.00 84.25 96 LEU A N 1
ATOM 734 C CA . LEU A 1 96 ? -8.246 14.875 8.543 1.00 84.25 96 LEU A CA 1
ATOM 735 C C . LEU A 1 96 ? -9.427 14.662 9.513 1.00 84.25 96 LEU A C 1
ATOM 737 O O . LEU A 1 96 ? -10.376 15.438 9.514 1.00 84.25 96 LEU A O 1
ATOM 741 N N . GLY A 1 97 ? -9.414 13.588 10.310 1.00 82.25 97 GLY A N 1
ATOM 742 C CA . GLY A 1 97 ? -10.492 13.251 11.249 1.00 82.25 97 GLY A CA 1
ATOM 743 C C . GLY A 1 97 ? -11.755 12.657 10.609 1.00 82.25 97 GLY A C 1
ATOM 744 O O . GLY A 1 97 ? -12.693 12.308 11.323 1.00 82.25 97 GLY A O 1
ATOM 745 N N . GLU A 1 98 ? -11.781 12.477 9.286 1.00 85.56 98 GLU A N 1
ATOM 746 C CA . GLU A 1 98 ? -12.947 11.957 8.553 1.00 85.56 98 GLU A CA 1
ATOM 747 C C . GLU A 1 98 ? -13.311 10.514 8.936 1.00 85.56 98 GLU A C 1
ATOM 749 O O . GLU A 1 98 ? -14.487 10.148 8.914 1.00 85.56 98 GLU A O 1
ATOM 754 N N . GLY A 1 99 ? -12.329 9.702 9.351 1.00 87.00 99 GLY A N 1
ATOM 755 C CA . GLY A 1 99 ? -12.542 8.310 9.758 1.00 87.00 99 GLY A CA 1
ATOM 756 C C . GLY A 1 99 ? -13.591 8.160 10.864 1.00 87.00 99 GLY A C 1
ATOM 757 O O . GLY A 1 99 ? -14.415 7.251 10.808 1.00 87.00 99 GLY A O 1
ATOM 758 N N . LYS A 1 100 ? -13.652 9.106 11.813 1.00 92.06 100 LYS A N 1
ATOM 759 C CA . LYS A 1 100 ? -14.669 9.116 12.878 1.00 92.06 100 LYS A CA 1
ATOM 760 C C . LYS A 1 100 ? -16.090 9.185 12.318 1.00 92.06 100 LYS A C 1
ATOM 762 O O . LYS A 1 100 ? -16.963 8.454 12.776 1.00 92.06 100 LYS A O 1
ATOM 767 N N . TYR A 1 101 ? -16.316 10.044 11.323 1.00 91.94 101 TYR A N 1
ATOM 768 C CA . TYR A 1 101 ? -17.624 10.181 10.687 1.00 91.94 101 TYR A CA 1
ATOM 769 C C . TYR A 1 101 ? -18.034 8.885 9.985 1.00 91.94 101 TYR A C 1
ATOM 771 O O . TYR A 1 101 ? -19.152 8.425 10.171 1.00 91.94 101 TYR A O 1
ATOM 779 N N . TYR A 1 102 ? -17.134 8.253 9.229 1.00 91.62 102 TYR A N 1
ATOM 780 C CA . TYR A 1 102 ? -17.466 7.002 8.544 1.00 91.62 102 TYR A CA 1
ATOM 781 C C . TYR A 1 102 ? -17.683 5.841 9.520 1.00 91.62 102 TYR A C 1
ATOM 783 O O . TYR A 1 102 ? -18.637 5.084 9.356 1.00 91.62 102 TYR A O 1
ATOM 791 N N . MET A 1 103 ? -16.850 5.713 10.556 1.00 93.69 103 MET A N 1
ATOM 792 C CA . MET A 1 103 ? -16.964 4.631 11.542 1.00 93.69 103 MET A CA 1
ATOM 793 C C . MET A 1 103 ? -18.192 4.766 12.454 1.00 93.69 103 MET A C 1
ATOM 795 O O . MET A 1 103 ? -18.624 3.775 13.043 1.00 93.69 103 MET A O 1
ATOM 799 N N . SER A 1 104 ? -18.799 5.955 12.555 1.00 93.62 104 SER A N 1
ATOM 800 C CA . SER A 1 104 ? -20.019 6.157 13.344 1.00 93.62 104 SER A CA 1
ATOM 801 C C . SER A 1 104 ? -21.305 5.724 12.620 1.00 93.62 104 SER A C 1
ATOM 803 O O . SER A 1 104 ? -22.319 5.492 13.286 1.00 93.62 104 SER A O 1
ATOM 805 N N . LEU A 1 105 ? -21.271 5.565 11.287 1.00 94.56 105 LEU A N 1
ATOM 806 C CA . LEU A 1 105 ? -22.446 5.253 10.467 1.00 94.56 105 LEU A CA 1
ATOM 807 C C . LEU A 1 105 ? -22.986 3.844 10.742 1.00 94.56 105 LEU A C 1
ATOM 809 O O . LEU A 1 105 ? -22.279 2.843 10.609 1.00 94.56 105 LEU A O 1
ATOM 813 N N . GLN A 1 106 ? -24.288 3.766 11.021 1.00 94.44 106 GLN A N 1
ATOM 814 C CA . GLN A 1 106 ? -24.966 2.520 11.380 1.00 94.44 106 GLN A CA 1
ATOM 815 C C . GLN A 1 106 ? -24.820 1.420 10.314 1.00 94.44 106 GLN A C 1
ATOM 817 O O . GLN A 1 106 ? -24.541 0.271 10.653 1.00 94.44 106 GLN A O 1
ATOM 822 N N . GLY A 1 107 ? -24.904 1.783 9.028 1.00 94.75 107 GLY A N 1
ATOM 823 C CA . GLY A 1 107 ? -24.765 0.835 7.915 1.00 94.75 107 GLY A CA 1
ATOM 824 C C . GLY A 1 107 ? -23.399 0.139 7.846 1.00 94.75 107 GLY A C 1
ATOM 825 O O . GLY A 1 107 ? -23.309 -0.989 7.357 1.00 94.75 107 GLY A O 1
ATOM 826 N N . TYR A 1 108 ? -22.340 0.766 8.372 1.00 96.12 108 TYR A N 1
ATOM 827 C CA . TYR A 1 108 ? -21.048 0.104 8.555 1.00 96.12 108 TYR A CA 1
ATOM 828 C C . TYR A 1 108 ? -20.972 -0.651 9.881 1.00 96.12 108 TYR A C 1
ATOM 830 O O . TYR A 1 108 ? -20.547 -1.803 9.884 1.00 96.12 108 TYR A O 1
ATOM 838 N N . LYS A 1 109 ? -21.413 -0.049 10.994 1.00 95.50 109 LYS A N 1
ATOM 839 C CA . LYS A 1 109 ? -21.354 -0.667 12.332 1.00 95.50 109 LYS A CA 1
ATOM 840 C C . LYS A 1 109 ? -21.998 -2.049 12.393 1.00 95.50 109 LYS A C 1
ATOM 842 O O . LYS A 1 109 ? -21.396 -2.971 12.936 1.00 95.50 109 LYS A O 1
ATOM 847 N N . GLU A 1 110 ? -23.180 -2.214 11.805 1.00 96.12 110 GLU A N 1
ATOM 848 C CA . GLU A 1 110 ? -23.889 -3.503 11.777 1.00 96.12 110 GLU A CA 1
ATOM 849 C C . GLU A 1 110 ? -23.098 -4.576 11.021 1.00 96.12 110 GLU A C 1
ATOM 851 O O . GLU A 1 110 ? -23.012 -5.736 11.438 1.00 96.12 110 GLU A O 1
ATOM 856 N N . GLN A 1 111 ? -22.464 -4.179 9.918 1.00 97.81 111 GLN A N 1
ATOM 857 C CA . GLN A 1 111 ? -21.619 -5.069 9.135 1.00 97.81 111 GLN A CA 1
ATOM 858 C C . GLN A 1 111 ? -20.303 -5.377 9.841 1.00 97.81 111 GLN A C 1
ATOM 860 O O . GLN A 1 111 ? -19.831 -6.504 9.750 1.00 97.81 111 GLN A O 1
ATOM 865 N N . PHE A 1 112 ? -19.719 -4.427 10.570 1.00 97.44 112 PHE A N 1
ATOM 866 C CA . PHE A 1 112 ? -18.528 -4.699 11.365 1.00 97.44 112 PHE A CA 1
ATOM 867 C C . PHE A 1 112 ? -18.818 -5.686 12.494 1.00 97.44 112 PHE A C 1
ATOM 869 O O . PHE A 1 112 ? -18.122 -6.692 12.607 1.00 97.44 112 PHE A O 1
ATOM 876 N N . ALA A 1 113 ? -19.895 -5.472 13.251 1.00 96.62 113 ALA A N 1
ATOM 877 C CA . ALA A 1 113 ? -20.287 -6.380 14.322 1.00 96.62 113 ALA A CA 1
ATOM 878 C C . ALA A 1 113 ? -20.528 -7.810 13.806 1.00 96.62 113 ALA A C 1
ATOM 880 O O . ALA A 1 113 ? -20.046 -8.770 14.402 1.00 96.62 113 ALA A O 1
ATOM 881 N N . SER A 1 114 ? -21.221 -7.953 12.671 1.00 97.44 114 SER A N 1
ATOM 882 C CA . SER A 1 114 ? -21.544 -9.266 12.096 1.00 97.44 114 SER A CA 1
ATOM 883 C C . SER A 1 114 ? -20.386 -9.940 11.351 1.00 97.44 114 SER A C 1
ATOM 885 O O . SER A 1 114 ? -20.271 -11.161 11.412 1.00 97.44 114 SER A O 1
ATOM 887 N N . LYS A 1 115 ? -19.533 -9.184 10.644 1.00 97.94 115 LYS A N 1
ATOM 888 C CA . LYS A 1 115 ? -18.475 -9.740 9.774 1.00 97.94 115 LYS A CA 1
ATOM 889 C C . LYS A 1 115 ? -17.082 -9.733 10.401 1.00 97.94 115 LYS A C 1
ATOM 891 O O . LYS A 1 115 ? -16.282 -10.594 10.056 1.00 97.94 115 LYS A O 1
ATOM 896 N N . LEU A 1 116 ? -16.783 -8.772 11.278 1.00 97.12 116 LEU A N 1
ATOM 897 C CA . LEU A 1 116 ? -15.497 -8.671 11.988 1.00 97.12 116 LEU A CA 1
ATOM 898 C C . LEU A 1 116 ? -15.577 -9.218 13.421 1.00 97.12 116 LEU A C 1
ATOM 900 O O . LEU A 1 116 ? -14.547 -9.411 14.059 1.00 97.12 116 LEU A O 1
ATOM 904 N N . GLY A 1 117 ? -16.788 -9.449 13.939 1.00 96.62 117 GLY A N 1
ATOM 905 C CA . GLY A 1 117 ? -17.014 -9.944 15.299 1.00 96.62 117 GLY A CA 1
ATOM 906 C C . GLY A 1 117 ? -16.911 -8.873 16.390 1.00 96.62 117 GLY A C 1
ATOM 907 O O . GLY A 1 117 ? -16.947 -9.207 17.572 1.00 96.62 117 GLY A O 1
ATOM 908 N N . TYR A 1 118 ? -16.782 -7.593 16.025 1.00 97.19 118 TYR A N 1
ATOM 909 C CA . TYR A 1 118 ? -16.779 -6.470 16.964 1.00 97.19 118 TYR A CA 1
ATOM 910 C C . TYR A 1 118 ? -17.234 -5.169 16.297 1.00 97.19 118 TYR A C 1
ATOM 912 O O . TYR A 1 118 ? -17.164 -5.015 15.079 1.00 97.19 118 TYR A O 1
ATOM 920 N N . THR A 1 119 ? -17.656 -4.204 17.114 1.00 95.88 119 THR A N 1
ATOM 921 C CA . THR A 1 119 ? -17.897 -2.825 16.670 1.00 95.88 119 THR A CA 1
ATOM 922 C C . THR A 1 119 ? -16.623 -2.006 16.886 1.00 95.88 119 THR A C 1
ATOM 924 O O . THR A 1 119 ? -16.175 -1.896 18.030 1.00 95.88 119 THR A O 1
ATOM 927 N N . PRO A 1 120 ? -16.008 -1.449 15.829 1.00 96.81 120 PRO A N 1
ATOM 928 C CA . PRO A 1 120 ? -14.818 -0.628 15.968 1.00 96.81 120 PRO A CA 1
ATOM 929 C C . PRO A 1 120 ? -15.067 0.636 16.789 1.00 96.81 120 PRO A C 1
ATOM 931 O O . PRO A 1 120 ? -16.174 1.178 16.803 1.00 96.81 120 PRO A O 1
ATOM 934 N N . PHE A 1 121 ? -14.009 1.137 17.422 1.00 96.62 121 PHE A N 1
ATOM 935 C CA . PHE A 1 121 ? -13.975 2.498 17.939 1.00 96.62 121 PHE A CA 1
ATOM 936 C C . PHE A 1 121 ? -14.261 3.498 16.806 1.00 96.62 121 PHE A C 1
ATOM 938 O O . PHE A 1 121 ? -13.877 3.275 15.658 1.00 96.62 121 PHE A O 1
ATOM 945 N N . GLU A 1 122 ? -14.928 4.612 17.120 1.00 95.50 122 GLU A N 1
ATOM 946 C CA . GLU A 1 122 ? -15.275 5.647 16.137 1.00 95.50 122 GLU A CA 1
ATOM 947 C C . GLU A 1 122 ? -14.057 6.499 15.751 1.00 95.50 122 GLU A C 1
ATOM 949 O O . GLU A 1 122 ? -13.926 7.671 16.105 1.00 95.50 122 GLU A O 1
ATOM 954 N N . GLY A 1 123 ? -13.143 5.890 15.010 1.00 94.19 123 GLY A N 1
ATOM 955 C CA . GLY A 1 123 ? -11.934 6.516 14.511 1.00 94.19 123 GLY A CA 1
ATOM 956 C C . GLY A 1 123 ? -11.043 5.501 13.811 1.00 94.19 123 GLY A C 1
ATOM 957 O O . GLY A 1 123 ? -11.225 4.292 13.942 1.00 94.19 123 GLY A O 1
ATOM 958 N N . THR A 1 124 ? -10.067 6.011 13.073 1.00 95.75 124 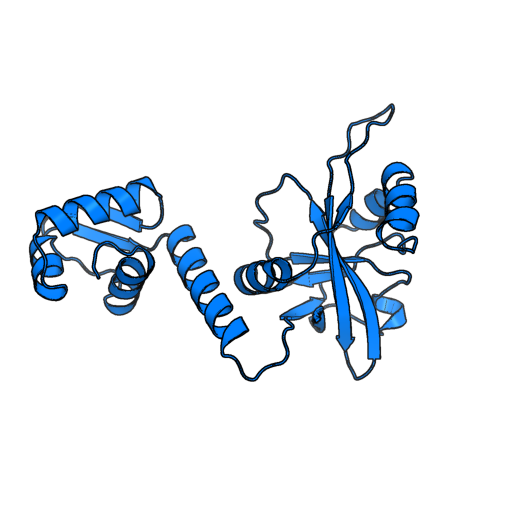THR A N 1
ATOM 959 C CA . THR A 1 124 ? -9.045 5.204 12.408 1.00 95.75 124 THR A CA 1
ATOM 960 C C . THR A 1 124 ? -7.659 5.653 12.862 1.00 95.75 124 THR A C 1
ATOM 962 O O . THR A 1 124 ? -7.417 6.842 13.094 1.00 95.75 124 THR A O 1
ATOM 965 N N . LEU A 1 125 ? -6.741 4.700 13.021 1.00 96.88 125 LEU A N 1
ATOM 966 C CA . LEU A 1 125 ? -5.314 4.986 13.131 1.00 96.88 125 LEU A CA 1
ATOM 967 C C . LEU A 1 125 ? -4.745 5.046 11.714 1.00 96.88 125 LEU A C 1
ATOM 969 O O . LEU A 1 125 ? -4.802 4.055 10.990 1.00 96.88 125 LEU A O 1
ATOM 973 N N . ASN A 1 126 ? -4.200 6.195 11.326 1.00 96.38 126 ASN A N 1
ATOM 974 C CA . ASN A 1 126 ? -3.571 6.354 10.020 1.00 96.38 126 ASN A CA 1
ATOM 975 C C . ASN A 1 126 ? -2.082 6.061 10.133 1.00 96.38 126 ASN A C 1
ATOM 977 O O . ASN A 1 126 ? -1.402 6.586 11.018 1.00 96.38 126 ASN A O 1
ATOM 981 N N . LEU A 1 127 ? -1.591 5.236 9.220 1.00 96.25 127 LEU A N 1
ATOM 982 C CA . LEU A 1 127 ? -0.201 4.822 9.159 1.00 96.25 127 LEU A CA 1
ATOM 983 C C . LEU A 1 127 ? 0.357 5.139 7.783 1.00 96.25 127 LEU A C 1
ATOM 985 O O . LEU A 1 127 ? -0.170 4.652 6.787 1.00 96.25 127 LEU A O 1
ATOM 989 N N . GLN A 1 128 ? 1.429 5.915 7.726 1.00 95.75 128 GLN A N 1
ATOM 990 C CA . GLN A 1 128 ? 2.253 6.034 6.535 1.00 95.75 128 GLN A CA 1
ATOM 991 C C . GLN A 1 128 ? 3.017 4.718 6.343 1.00 95.75 128 GLN A C 1
ATOM 993 O O . GLN A 1 128 ? 3.707 4.266 7.253 1.00 95.75 128 GLN A O 1
ATOM 998 N N . VAL A 1 129 ? 2.879 4.087 5.181 1.00 94.25 129 VAL A N 1
ATOM 999 C CA . VAL A 1 129 ? 3.466 2.775 4.868 1.00 94.25 129 VAL A CA 1
ATOM 1000 C C . VAL A 1 129 ? 4.025 2.769 3.452 1.00 94.25 129 VAL A C 1
ATOM 1002 O O . VAL A 1 129 ? 3.538 3.494 2.586 1.00 94.25 129 VAL A O 1
ATOM 1005 N N . ASP A 1 130 ? 5.008 1.907 3.188 1.00 92.38 130 ASP A N 1
ATOM 1006 C CA . ASP A 1 130 ? 5.395 1.606 1.809 1.00 92.38 130 ASP A CA 1
ATOM 1007 C C . ASP A 1 130 ? 4.201 0.960 1.092 1.00 92.38 130 ASP A C 1
ATOM 1009 O O . ASP A 1 130 ? 3.724 -0.114 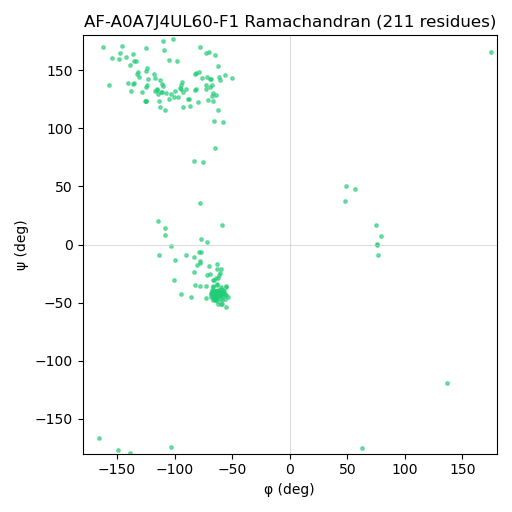1.477 1.00 92.38 130 ASP A O 1
ATOM 1013 N N . LYS A 1 131 ? 3.686 1.653 0.074 1.00 90.75 131 LYS A N 1
ATOM 1014 C CA . LYS A 1 131 ? 2.502 1.236 -0.671 1.00 90.75 131 LYS A CA 1
ATOM 1015 C C . LYS A 1 131 ? 2.691 -0.130 -1.319 1.00 90.75 131 LYS A C 1
ATOM 1017 O O . LYS A 1 131 ? 1.803 -0.971 -1.201 1.00 90.75 131 LYS A O 1
ATOM 1022 N N . GLU A 1 132 ? 3.809 -0.359 -1.999 1.00 91.12 132 GLU A N 1
ATOM 1023 C CA . GLU A 1 132 ? 4.033 -1.616 -2.704 1.00 91.12 132 GLU A CA 1
ATOM 1024 C C . GLU A 1 132 ? 4.177 -2.782 -1.722 1.00 91.12 132 GLU A C 1
ATOM 1026 O O . GLU A 1 132 ? 3.612 -3.855 -1.948 1.00 91.12 132 GLU A O 1
ATOM 1031 N N . LYS A 1 133 ? 4.851 -2.561 -0.588 1.00 91.44 133 LYS A N 1
ATOM 1032 C CA . LYS A 1 133 ? 4.961 -3.565 0.477 1.00 91.44 133 LYS A CA 1
ATOM 1033 C C . LYS A 1 133 ? 3.616 -3.860 1.139 1.00 91.44 133 LYS A C 1
ATOM 1035 O O . LYS A 1 133 ? 3.300 -5.022 1.394 1.00 91.44 133 LYS A O 1
ATOM 1040 N N . ARG A 1 134 ? 2.802 -2.830 1.389 1.00 92.12 134 ARG A N 1
ATOM 1041 C CA . ARG A 1 134 ? 1.435 -2.966 1.911 1.00 92.12 134 ARG A CA 1
ATOM 1042 C C . ARG A 1 134 ? 0.555 -3.774 0.968 1.00 92.12 134 ARG A C 1
ATOM 1044 O O . ARG A 1 134 ? -0.141 -4.670 1.433 1.00 92.12 134 ARG A O 1
ATOM 1051 N N . ASP A 1 135 ? 0.589 -3.473 -0.326 1.00 90.12 135 ASP A N 1
ATOM 1052 C CA . ASP A 1 135 ? -0.244 -4.146 -1.323 1.00 90.12 135 ASP A CA 1
ATOM 1053 C C . ASP A 1 135 ? 0.111 -5.645 -1.406 1.00 90.12 135 ASP A C 1
ATOM 1055 O O . ASP A 1 135 ? -0.783 -6.492 -1.438 1.00 90.12 135 ASP A O 1
ATOM 1059 N N . VAL A 1 136 ? 1.404 -5.992 -1.328 1.00 90.75 136 VAL A N 1
ATOM 1060 C CA . VAL A 1 136 ? 1.857 -7.388 -1.192 1.00 90.75 136 VAL A CA 1
ATOM 1061 C C . VAL A 1 136 ? 1.375 -8.007 0.122 1.00 90.75 136 VAL A C 1
ATOM 1063 O O . VAL A 1 136 ? 0.804 -9.097 0.102 1.00 90.75 136 VAL A O 1
ATOM 1066 N N . PHE A 1 137 ? 1.551 -7.320 1.253 1.00 91.19 137 PHE A N 1
ATOM 1067 C CA . PHE A 1 137 ? 1.134 -7.809 2.569 1.00 91.19 137 PHE A CA 1
ATOM 1068 C C . PHE A 1 137 ? -0.354 -8.177 2.594 1.00 91.19 137 PHE A C 1
ATOM 1070 O O . PHE A 1 137 ? -0.694 -9.327 2.876 1.00 91.19 137 PHE A O 1
ATOM 1077 N N . VAL A 1 138 ? -1.239 -7.255 2.199 1.00 91.00 138 VAL A N 1
ATOM 1078 C CA . VAL A 1 138 ? -2.692 -7.491 2.227 1.00 91.00 138 VAL A CA 1
ATOM 1079 C C . VAL A 1 138 ? -3.156 -8.513 1.190 1.00 91.00 138 VAL A C 1
ATOM 1081 O O . VAL A 1 138 ? -4.155 -9.188 1.423 1.00 91.00 138 VAL A O 1
ATOM 1084 N N . SER A 1 139 ? -2.423 -8.696 0.082 1.00 89.44 139 SER A N 1
ATOM 1085 C CA . SER A 1 139 ? -2.746 -9.724 -0.922 1.00 89.44 139 SER A CA 1
ATOM 1086 C C . SER A 1 139 ? -2.669 -11.156 -0.379 1.00 89.44 139 SER A C 1
ATOM 1088 O O . SER A 1 139 ? -3.297 -12.057 -0.934 1.00 89.44 139 SER A O 1
ATOM 1090 N N . SER A 1 140 ? -1.932 -11.359 0.719 1.00 86.50 140 SER A N 1
ATOM 1091 C CA . SER A 1 140 ? -1.801 -12.650 1.403 1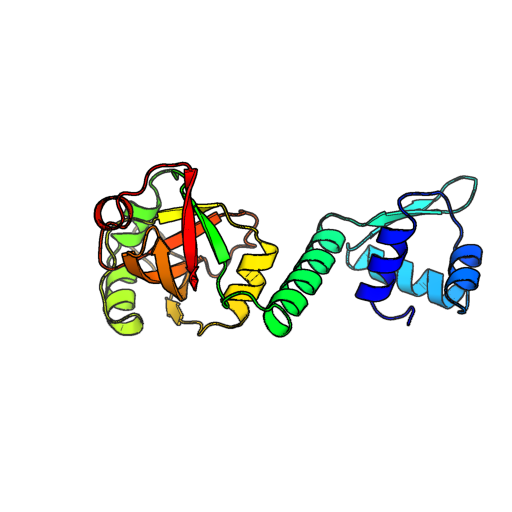.00 86.50 140 SER A CA 1
ATOM 1092 C C . SER A 1 140 ? -2.853 -12.887 2.496 1.00 86.50 140 SER A C 1
ATOM 1094 O O . SER A 1 140 ? -2.945 -13.994 3.030 1.00 86.50 140 SER A O 1
ATOM 1096 N N . LEU A 1 141 ? -3.643 -11.864 2.839 1.00 91.25 141 LEU A N 1
ATOM 1097 C CA . LEU A 1 141 ? -4.600 -11.889 3.943 1.00 91.25 141 LEU A CA 1
ATOM 1098 C C . LEU A 1 141 ? -6.021 -12.196 3.465 1.00 91.25 141 LEU A C 1
ATOM 1100 O O . LEU A 1 141 ? -6.393 -11.967 2.312 1.00 91.25 141 LEU A O 1
ATOM 1104 N N . GLN A 1 142 ? -6.858 -12.682 4.385 1.00 93.00 142 GLN A N 1
ATOM 1105 C CA . GLN A 1 142 ? -8.267 -12.916 4.094 1.00 93.00 142 GLN A CA 1
ATOM 1106 C C . GLN A 1 142 ? -8.993 -11.590 3.852 1.00 93.00 142 GLN A C 1
ATOM 1108 O O . GLN A 1 142 ? -9.040 -10.713 4.713 1.00 93.00 142 GLN A O 1
ATOM 1113 N N . ARG A 1 143 ? -9.623 -11.483 2.682 1.00 95.12 143 ARG A N 1
ATOM 1114 C CA . ARG A 1 143 ? -10.443 -10.336 2.305 1.00 95.12 143 ARG A CA 1
ATOM 1115 C C . ARG A 1 143 ? -11.830 -10.423 2.948 1.00 95.12 143 ARG A C 1
ATOM 1117 O O . ARG A 1 143 ? -12.567 -11.370 2.675 1.00 95.12 143 ARG A O 1
ATOM 1124 N N . ILE A 1 144 ? -12.223 -9.410 3.719 1.00 97.25 144 ILE A N 1
ATOM 1125 C CA . ILE A 1 144 ? -13.577 -9.291 4.282 1.00 97.25 144 ILE A CA 1
ATOM 1126 C C . ILE A 1 144 ? -14.293 -8.102 3.639 1.00 97.25 144 ILE A C 1
ATOM 1128 O O . ILE A 1 144 ? -13.864 -6.956 3.751 1.00 97.25 144 ILE A O 1
ATOM 1132 N N . MET A 1 145 ? -15.396 -8.376 2.942 1.00 96.56 145 MET A N 1
ATOM 1133 C CA . MET A 1 145 ? -16.156 -7.359 2.212 1.00 96.56 145 MET A CA 1
ATOM 1134 C C . MET A 1 145 ? -17.208 -6.696 3.095 1.00 96.56 145 MET A C 1
ATOM 1136 O O . MET A 1 145 ? -18.104 -7.368 3.611 1.00 96.56 145 MET A O 1
ATOM 1140 N N . ILE A 1 146 ? -17.169 -5.371 3.179 1.00 97.12 146 ILE A N 1
ATOM 1141 C CA . ILE A 1 146 ? -18.206 -4.544 3.790 1.00 97.12 146 ILE A CA 1
ATOM 1142 C C . ILE A 1 146 ? -18.933 -3.807 2.666 1.00 97.12 146 ILE A C 1
ATOM 1144 O O . ILE A 1 146 ? -18.345 -3.023 1.922 1.00 97.12 146 ILE A O 1
ATOM 1148 N N . SER A 1 147 ? -20.217 -4.103 2.508 1.00 96.62 147 SER A N 1
ATOM 1149 C CA . SER A 1 147 ? -21.028 -3.587 1.412 1.00 96.62 147 SER A CA 1
ATOM 1150 C C . SER A 1 147 ? -21.318 -2.104 1.610 1.00 96.62 147 SER A C 1
ATOM 1152 O O . SER A 1 147 ? -21.545 -1.653 2.734 1.00 96.62 147 SER A O 1
ATOM 1154 N N . GLY A 1 148 ? -21.361 -1.357 0.508 1.00 95.69 148 GLY A N 1
ATOM 1155 C CA . GLY A 1 148 ? -21.897 0.001 0.516 1.00 95.69 148 GLY A CA 1
ATOM 1156 C C . GLY A 1 148 ? -23.392 0.015 0.842 1.00 95.69 148 GLY A C 1
ATOM 1157 O O . GLY A 1 148 ? -24.077 -1.004 0.742 1.00 95.69 148 GLY A O 1
ATOM 1158 N N . PHE A 1 149 ? -23.901 1.182 1.220 1.00 95.06 149 PHE A N 1
ATOM 1159 C CA . PHE A 1 149 ? -25.307 1.382 1.567 1.00 95.06 149 PHE A CA 1
ATOM 1160 C C . PHE A 1 149 ? -25.769 2.789 1.183 1.00 95.06 149 PHE A C 1
ATOM 1162 O O . PHE A 1 149 ? -24.968 3.682 0.905 1.00 95.06 149 PHE A O 1
ATOM 1169 N N . VAL A 1 150 ? -27.084 2.988 1.159 1.00 94.56 150 VAL A N 1
ATOM 1170 C CA . VAL A 1 150 ? -27.713 4.259 0.790 1.00 94.56 150 VAL A CA 1
ATOM 1171 C C . VAL A 1 150 ? -28.441 4.821 2.005 1.00 94.56 150 VAL A C 1
ATOM 1173 O O . VAL A 1 150 ? -29.166 4.098 2.684 1.00 94.56 150 VAL A O 1
ATOM 1176 N N . THR A 1 151 ? -28.255 6.109 2.277 1.00 90.75 151 THR A N 1
ATOM 1177 C CA . THR A 1 151 ? -29.060 6.867 3.241 1.00 90.75 151 THR A CA 1
ATOM 1178 C C . THR A 1 151 ? -29.946 7.869 2.504 1.00 90.75 151 THR A C 1
ATOM 1180 O O . THR A 1 151 ? -29.844 8.033 1.289 1.00 90.75 151 THR A O 1
ATOM 1183 N N . LYS A 1 152 ? -30.816 8.577 3.237 1.00 89.88 152 LYS A N 1
ATOM 1184 C CA . LYS A 1 152 ? -31.637 9.661 2.666 1.00 89.88 152 LYS A CA 1
ATOM 1185 C C . LYS A 1 152 ? -30.799 10.807 2.081 1.00 89.88 152 LYS A C 1
ATOM 1187 O O . LYS A 1 152 ? -31.287 11.530 1.224 1.00 89.88 152 LYS A O 1
ATOM 1192 N N . GLU A 1 153 ? -29.568 10.977 2.558 1.00 89.25 153 GLU A N 1
ATOM 1193 C CA . GLU A 1 153 ? -28.690 12.094 2.201 1.00 89.25 153 GLU A CA 1
ATOM 1194 C C . GLU A 1 153 ? -27.746 11.742 1.048 1.00 89.25 153 GLU A C 1
ATOM 1196 O O . GLU A 1 153 ? -27.516 12.563 0.163 1.00 89.25 153 GLU A O 1
ATOM 1201 N N . ARG A 1 154 ? -27.164 10.534 1.061 1.00 92.12 154 ARG A N 1
ATOM 1202 C CA . ARG A 1 154 ? -26.150 10.117 0.083 1.00 92.12 154 ARG A CA 1
ATOM 1203 C C . ARG A 1 154 ? -25.958 8.604 0.038 1.00 92.12 154 ARG A C 1
ATOM 1205 O O . ARG A 1 154 ? -26.403 7.856 0.904 1.00 92.12 154 ARG A O 1
ATOM 1212 N N . THR A 1 155 ? -25.217 8.162 -0.974 1.00 92.75 155 THR A N 1
ATOM 1213 C CA . THR A 1 155 ? -24.710 6.789 -1.081 1.00 92.75 155 THR A CA 1
ATOM 1214 C C . THR A 1 155 ? -23.299 6.693 -0.500 1.00 92.75 155 THR A C 1
ATOM 1216 O O . THR A 1 155 ? -22.464 7.578 -0.711 1.00 92.75 155 THR A O 1
ATOM 1219 N N . PHE A 1 156 ? -23.028 5.606 0.214 1.00 92.62 156 PHE A N 1
ATOM 1220 C CA . PHE A 1 156 ? -21.720 5.247 0.750 1.00 92.62 156 PHE A CA 1
ATOM 1221 C C . PHE A 1 156 ? -21.193 4.013 0.014 1.00 92.62 156 PHE A C 1
ATOM 1223 O O . PHE A 1 156 ? -21.920 3.038 -0.178 1.00 92.62 156 PHE A O 1
ATOM 1230 N N . GLY A 1 157 ? -19.940 4.077 -0.444 1.00 93.06 157 GLY A N 1
ATOM 1231 C CA . GLY A 1 157 ? -19.286 2.966 -1.142 1.00 93.06 157 GLY A CA 1
ATOM 1232 C C . GLY A 1 157 ? -18.977 1.794 -0.212 1.00 93.06 157 GLY A C 1
ATOM 1233 O O . GLY A 1 157 ? -19.029 1.936 1.000 1.00 93.06 157 GLY A O 1
ATOM 1234 N N . GLY A 1 158 ? -18.658 0.628 -0.769 1.00 94.19 158 GLY A N 1
ATOM 1235 C CA . GLY A 1 158 ? -18.142 -0.480 0.031 1.00 94.19 158 GLY A CA 1
ATOM 1236 C C . GLY A 1 158 ? -16.706 -0.240 0.488 1.00 94.19 158 GLY A C 1
ATOM 1237 O O . GLY A 1 158 ? -15.987 0.607 -0.055 1.00 94.19 158 GLY A O 1
ATOM 1238 N N . LEU A 1 159 ? -16.273 -1.038 1.457 1.00 94.25 159 LEU A N 1
ATOM 1239 C CA . LEU A 1 159 ? -14.879 -1.129 1.867 1.00 94.25 159 LEU A CA 1
ATOM 1240 C C . LEU A 1 159 ? -14.467 -2.587 2.062 1.00 94.25 159 LEU A C 1
ATOM 1242 O O . LEU A 1 159 ? -15.290 -3.498 2.160 1.00 94.25 159 LEU A O 1
ATOM 1246 N N . VAL A 1 160 ? -13.166 -2.801 2.099 1.00 95.25 160 VAL A N 1
ATOM 1247 C CA . VAL A 1 160 ? -12.532 -4.092 2.307 1.00 95.25 160 VAL A CA 1
ATOM 1248 C C . VAL A 1 160 ? -11.734 -4.022 3.595 1.00 95.25 160 VAL A C 1
ATOM 1250 O O . VAL A 1 160 ? -10.986 -3.067 3.780 1.00 95.25 160 VAL A O 1
ATOM 1253 N N . ALA A 1 161 ? -11.888 -5.021 4.457 1.00 96.81 161 ALA A N 1
ATOM 1254 C CA . ALA A 1 161 ? -11.134 -5.171 5.692 1.00 96.81 161 ALA A CA 1
ATOM 1255 C C . ALA A 1 161 ? -10.202 -6.389 5.612 1.00 96.81 161 ALA A C 1
ATOM 1257 O O . ALA A 1 161 ? -10.586 -7.429 5.071 1.00 96.81 161 ALA A O 1
ATOM 1258 N N . TYR A 1 162 ? -9.002 -6.255 6.175 1.00 96.75 162 TYR A N 1
ATOM 1259 C CA . TYR A 1 162 ? -8.005 -7.321 6.293 1.00 96.75 162 TYR A CA 1
ATOM 1260 C C . TYR A 1 162 ? -7.591 -7.468 7.760 1.00 96.75 162 TYR A C 1
ATOM 1262 O O . TYR A 1 162 ? -7.165 -6.465 8.339 1.00 96.75 162 TYR A O 1
ATOM 1270 N N . PRO A 1 163 ? -7.727 -8.658 8.370 1.00 97.12 163 PRO A N 1
ATOM 1271 C CA . PRO A 1 163 ? -7.378 -8.873 9.771 1.00 97.12 163 PRO A CA 1
ATOM 1272 C C . PRO A 1 163 ? -5.869 -8.744 9.975 1.00 97.12 163 PRO A C 1
ATOM 1274 O O . PRO A 1 163 ? -5.094 -9.244 9.161 1.00 97.12 163 PRO A O 1
ATOM 1277 N N . ILE A 1 164 ? -5.471 -8.076 11.055 1.00 97.25 164 ILE A N 1
ATOM 1278 C CA . ILE A 1 164 ? -4.070 -7.851 11.417 1.00 97.25 164 ILE A CA 1
ATOM 1279 C C . ILE A 1 164 ? -3.878 -7.794 12.936 1.00 97.25 164 ILE A C 1
ATOM 1281 O O . ILE A 1 164 ? -4.784 -7.417 13.683 1.00 97.25 164 ILE A O 1
ATOM 1285 N N . THR A 1 165 ? -2.644 -8.018 13.374 1.00 96.94 165 THR A N 1
ATOM 1286 C CA . THR A 1 165 ? -2.179 -7.651 14.713 1.00 96.94 165 THR A CA 1
ATOM 1287 C C . THR A 1 165 ? -1.288 -6.407 14.636 1.00 96.94 165 THR A C 1
ATOM 1289 O O . THR A 1 165 ? -0.268 -6.402 13.947 1.00 96.94 165 THR A O 1
ATOM 1292 N N . ILE A 1 166 ? -1.623 -5.362 15.396 1.00 97.38 166 ILE A N 1
ATOM 1293 C CA . ILE A 1 166 ? -0.784 -4.175 15.602 1.00 97.38 166 ILE A CA 1
ATOM 1294 C C . ILE A 1 166 ? 0.147 -4.446 16.784 1.00 97.38 166 ILE A C 1
ATOM 1296 O O . ILE A 1 166 ? -0.324 -4.774 17.873 1.00 97.38 166 ILE A O 1
ATOM 1300 N N . SER A 1 167 ? 1.457 -4.295 16.593 1.00 96.25 167 SER A N 1
ATOM 1301 C CA . SER A 1 167 ? 2.474 -4.523 17.626 1.00 96.25 167 SER A CA 1
ATOM 1302 C C . SER A 1 167 ? 3.422 -3.331 17.773 1.00 96.25 167 SER A C 1
ATOM 1304 O O . SER A 1 167 ? 3.983 -2.863 16.784 1.00 96.25 167 SER A O 1
ATOM 1306 N N . VAL A 1 168 ? 3.647 -2.880 19.010 1.00 96.56 168 VAL A N 1
ATOM 1307 C CA . VAL A 1 168 ? 4.585 -1.792 19.356 1.00 96.56 168 VAL A CA 1
ATOM 1308 C C . VAL A 1 168 ? 5.013 -1.929 20.816 1.00 96.56 168 VAL A C 1
ATOM 1310 O O . VAL A 1 168 ? 4.187 -2.248 21.668 1.00 96.56 168 VAL A O 1
ATOM 1313 N N . ASN A 1 169 ? 6.300 -1.741 21.124 1.00 92.94 169 ASN A N 1
ATOM 1314 C CA . ASN A 1 169 ? 6.828 -1.776 22.500 1.00 92.94 169 ASN A CA 1
ATOM 1315 C C . ASN A 1 169 ? 6.368 -3.001 23.328 1.00 92.94 169 ASN A C 1
ATOM 1317 O O . ASN A 1 169 ? 6.048 -2.896 24.509 1.00 92.94 169 ASN A O 1
ATOM 1321 N N . GLY A 1 170 ? 6.268 -4.174 22.689 1.00 91.94 170 GLY A N 1
ATOM 1322 C CA . GLY A 1 170 ? 5.795 -5.417 23.314 1.00 91.94 170 GLY A CA 1
ATOM 1323 C C . GLY A 1 170 ? 4.275 -5.524 23.524 1.00 91.94 170 GLY A C 1
ATOM 1324 O O . GLY A 1 170 ? 3.790 -6.611 23.839 1.00 91.94 170 GLY A O 1
ATOM 1325 N N . LYS A 1 171 ? 3.507 -4.450 23.306 1.00 95.88 171 LYS A N 1
ATOM 1326 C CA . LYS A 1 171 ? 2.038 -4.452 23.316 1.00 95.88 171 LYS A CA 1
ATOM 1327 C C . LYS A 1 171 ? 1.501 -4.960 21.976 1.00 95.88 171 LYS A C 1
ATOM 1329 O O . LYS A 1 171 ? 2.110 -4.726 20.931 1.00 95.88 171 LYS A O 1
ATOM 1334 N N . LYS A 1 172 ? 0.352 -5.641 22.016 1.00 96.56 172 LYS A N 1
ATOM 1335 C CA . LYS A 1 172 ? -0.350 -6.162 20.836 1.00 96.56 172 LYS A CA 1
ATOM 1336 C C . LYS A 1 172 ? -1.843 -5.876 20.906 1.00 96.56 172 LYS A C 1
ATOM 1338 O O . LYS A 1 172 ? -2.438 -6.027 21.974 1.00 96.56 172 LYS A O 1
ATOM 1343 N N . VAL A 1 173 ? -2.432 -5.490 19.780 1.00 97.81 173 VAL A N 1
ATOM 1344 C CA . VAL A 1 173 ? -3.877 -5.275 19.625 1.00 97.81 173 VAL A CA 1
ATOM 1345 C C . VAL A 1 173 ? -4.326 -5.866 18.293 1.00 97.81 173 VAL A C 1
ATOM 1347 O O . VAL A 1 173 ? -3.701 -5.613 17.267 1.00 97.81 173 VAL A O 1
ATOM 1350 N N . GLU A 1 174 ? -5.407 -6.639 18.312 1.00 97.81 174 GLU A N 1
ATOM 1351 C CA . GLU A 1 174 ? -6.059 -7.135 17.098 1.00 97.81 174 GLU A CA 1
ATOM 1352 C C . GLU A 1 174 ? -6.872 -6.021 16.434 1.00 97.81 174 GLU A C 1
ATOM 1354 O O . GLU A 1 174 ? -7.510 -5.201 17.104 1.00 97.81 174 GLU A O 1
ATOM 1359 N N . GLY A 1 175 ? -6.875 -6.003 15.108 1.00 97.94 175 GLY A N 1
ATOM 1360 C CA . GLY A 1 175 ? -7.608 -5.014 14.338 1.00 97.94 175 GLY A CA 1
ATOM 1361 C C . GLY A 1 175 ? -7.738 -5.397 12.876 1.00 97.94 175 GLY A C 1
ATOM 1362 O O . GLY A 1 175 ? -7.501 -6.536 12.478 1.00 97.94 175 GLY A O 1
ATOM 1363 N N . HIS A 1 176 ? -8.138 -4.423 12.070 1.00 98.19 176 HIS A N 1
ATOM 1364 C CA . HIS A 1 176 ? -8.249 -4.580 10.630 1.00 98.19 176 HIS A CA 1
ATOM 1365 C C . HIS A 1 176 ? -7.666 -3.368 9.916 1.00 98.19 176 HIS A C 1
ATOM 1367 O O . HIS A 1 176 ? -7.930 -2.233 10.312 1.00 98.19 176 HIS A O 1
ATOM 1373 N N . VAL A 1 177 ? -6.928 -3.599 8.832 1.00 96.38 177 VAL A N 1
ATOM 1374 C CA . VAL A 1 177 ? -6.651 -2.545 7.849 1.00 96.38 177 VAL A CA 1
ATOM 1375 C C . VAL A 1 177 ? -7.861 -2.435 6.931 1.00 96.38 177 VAL A C 1
ATOM 1377 O O . VAL A 1 177 ? -8.356 -3.462 6.461 1.00 96.38 177 VAL A O 1
ATOM 1380 N N . ILE A 1 178 ? -8.333 -1.218 6.664 1.00 94.69 178 ILE A N 1
ATOM 1381 C CA . ILE A 1 178 ? -9.472 -0.972 5.776 1.00 94.69 178 ILE A CA 1
ATOM 1382 C C . ILE A 1 178 ? -9.104 -0.143 4.549 1.00 94.69 178 ILE A C 1
ATOM 1384 O O . ILE A 1 178 ? -8.273 0.761 4.602 1.00 94.69 178 ILE A O 1
ATOM 1388 N N . PHE A 1 179 ? -9.777 -0.442 3.440 1.00 91.00 179 PHE A N 1
ATOM 1389 C CA . PHE A 1 179 ? -9.618 0.250 2.166 1.00 91.00 179 PHE A CA 1
ATOM 1390 C C . PHE A 1 179 ? -10.970 0.441 1.477 1.00 91.00 179 PHE A C 1
ATOM 1392 O O . PHE A 1 179 ? -11.762 -0.502 1.445 1.00 91.00 179 PHE A O 1
ATOM 1399 N N . PRO A 1 180 ? -11.254 1.601 0.863 1.00 88.88 180 PRO A N 1
ATOM 1400 C CA . PRO A 1 180 ? -12.439 1.746 0.023 1.00 88.88 180 PRO A CA 1
ATOM 1401 C C . PRO A 1 180 ? -12.394 0.783 -1.170 1.00 88.88 180 PRO A C 1
ATOM 1403 O O . PRO A 1 180 ? -11.342 0.567 -1.761 1.00 88.88 180 PRO A O 1
ATOM 1406 N N . GLU A 1 181 ? -13.540 0.242 -1.581 1.00 81.31 181 GLU A N 1
ATOM 1407 C CA . GLU A 1 181 ? -13.608 -0.748 -2.669 1.00 81.31 181 GLU A CA 1
ATOM 1408 C C . GLU A 1 181 ? -13.210 -0.176 -4.044 1.00 81.31 181 GLU A C 1
ATOM 1410 O O . GLU A 1 181 ? -12.705 -0.901 -4.898 1.00 81.31 181 GLU A O 1
ATOM 1415 N N . ARG A 1 182 ? -13.462 1.119 -4.279 1.00 65.62 182 ARG A N 1
ATOM 1416 C CA . ARG A 1 182 ? -13.396 1.746 -5.615 1.00 65.62 182 ARG A CA 1
ATOM 1417 C C . ARG A 1 182 ? -12.298 2.795 -5.785 1.00 65.62 182 ARG A C 1
ATOM 1419 O O . ARG A 1 182 ? -12.393 3.619 -6.692 1.00 65.62 182 ARG A O 1
ATOM 1426 N N . THR A 1 183 ? -11.266 2.804 -4.947 1.00 59.47 183 THR A N 1
ATOM 1427 C CA . THR A 1 183 ? -10.143 3.733 -5.126 1.00 59.47 183 THR A CA 1
ATOM 1428 C C . THR A 1 183 ? -8.898 3.014 -5.621 1.00 59.47 183 THR A C 1
ATOM 1430 O O . THR A 1 183 ? -8.443 2.037 -5.041 1.00 59.47 183 THR A O 1
ATOM 1433 N N . THR A 1 184 ? -8.284 3.547 -6.679 1.00 52.88 184 THR A N 1
ATOM 1434 C CA . THR A 1 184 ? -6.843 3.387 -6.888 1.00 52.88 184 THR A CA 1
ATOM 1435 C C . THR A 1 184 ? -6.164 3.971 -5.657 1.00 52.88 184 THR A C 1
ATOM 1437 O O . THR A 1 184 ? -6.183 5.188 -5.478 1.00 52.88 184 THR A O 1
ATOM 1440 N N . HIS A 1 185 ? -5.637 3.123 -4.772 1.00 56.44 185 HIS A N 1
ATOM 1441 C CA . HIS A 1 185 ? -4.935 3.544 -3.560 1.00 56.44 185 HIS A CA 1
ATOM 1442 C C . HIS A 1 185 ? -3.652 4.289 -3.950 1.00 56.44 185 HIS A C 1
ATOM 1444 O O . HIS A 1 185 ? -2.574 3.713 -4.075 1.00 56.44 185 HIS A O 1
ATOM 1450 N N . THR A 1 186 ? -3.775 5.580 -4.245 1.00 53.16 186 THR A N 1
ATOM 1451 C CA . THR A 1 186 ? -2.655 6.474 -4.567 1.00 53.16 186 THR A CA 1
ATOM 1452 C C . THR A 1 186 ? -1.979 7.013 -3.317 1.00 53.16 186 THR A C 1
ATOM 1454 O O . THR A 1 186 ? -0.917 7.608 -3.425 1.00 53.16 186 THR A O 1
ATOM 1457 N N . LYS A 1 187 ? -2.584 6.811 -2.142 1.00 64.44 187 LYS A N 1
ATOM 1458 C CA . LYS A 1 187 ? -2.027 7.241 -0.866 1.00 64.44 187 LYS A CA 1
ATOM 1459 C C . LYS A 1 187 ? -1.163 6.136 -0.272 1.00 64.44 187 LYS A C 1
ATOM 1461 O O . LYS A 1 187 ? -1.591 4.983 -0.165 1.00 64.44 187 LYS A O 1
ATOM 1466 N N . ASP A 1 188 ? 0.007 6.530 0.195 1.00 78.12 188 ASP A N 1
ATOM 1467 C CA . ASP A 1 188 ? 0.941 5.718 0.976 1.00 78.12 188 ASP A CA 1
ATOM 1468 C C . ASP A 1 188 ? 0.484 5.612 2.444 1.00 78.12 188 ASP A C 1
ATOM 1470 O O . ASP A 1 188 ? 1.277 5.626 3.377 1.00 78.12 188 ASP A O 1
ATOM 1474 N N . THR A 1 189 ? -0.833 5.553 2.661 1.00 87.50 189 THR A N 1
ATOM 1475 C CA . THR A 1 189 ? -1.452 5.524 3.985 1.00 87.50 189 THR A CA 1
ATOM 1476 C C . THR A 1 189 ? -2.335 4.287 4.108 1.00 87.50 189 THR A C 1
ATOM 1478 O O . THR A 1 189 ? -3.052 3.932 3.170 1.00 87.50 189 THR A O 1
ATOM 1481 N N . ALA A 1 190 ? -2.270 3.619 5.252 1.00 91.62 190 ALA A N 1
ATOM 1482 C CA . ALA A 1 190 ? -3.177 2.562 5.667 1.00 91.62 190 ALA A CA 1
ATOM 1483 C C . ALA A 1 190 ? -4.045 3.076 6.822 1.00 91.62 190 ALA A C 1
ATOM 1485 O O . ALA A 1 190 ? -3.532 3.715 7.741 1.00 91.62 190 ALA A O 1
ATOM 1486 N N . GLU A 1 191 ? -5.345 2.795 6.778 1.00 94.81 191 GLU A N 1
ATOM 1487 C CA . GLU A 1 191 ? -6.260 3.098 7.878 1.00 94.81 191 GLU A CA 1
ATOM 1488 C C . GLU A 1 191 ? -6.527 1.826 8.676 1.00 94.81 191 GLU A C 1
ATOM 1490 O O . GLU A 1 191 ? -6.905 0.800 8.109 1.00 94.81 191 GLU A O 1
ATOM 1495 N N . VAL A 1 192 ? -6.330 1.889 9.990 1.00 97.25 192 VAL A N 1
ATOM 1496 C CA . VAL A 1 192 ? -6.493 0.748 10.891 1.00 97.25 192 VAL A CA 1
ATOM 1497 C C . VAL A 1 192 ? -7.636 0.996 11.863 1.00 97.25 192 VAL A C 1
ATOM 1499 O O . VAL A 1 192 ? -7.718 2.055 12.488 1.00 97.25 192 VAL A O 1
ATOM 1502 N N . ILE A 1 193 ? -8.498 -0.006 12.013 1.00 97.88 193 ILE A N 1
ATOM 1503 C CA . ILE A 1 193 ? -9.625 -0.016 12.947 1.00 97.88 193 ILE A CA 1
ATOM 1504 C C . ILE A 1 193 ? -9.462 -1.129 13.978 1.00 97.88 193 ILE A C 1
ATOM 1506 O O . ILE A 1 193 ? -9.021 -2.233 13.665 1.00 97.88 193 ILE A O 1
ATOM 1510 N N . ALA A 1 194 ? -9.871 -0.863 15.212 1.00 97.94 194 ALA A N 1
ATOM 1511 C CA . ALA A 1 194 ? -9.866 -1.828 16.308 1.00 97.94 194 ALA A CA 1
ATOM 1512 C C . ALA A 1 194 ? -11.062 -1.572 17.229 1.00 97.94 194 ALA A C 1
ATOM 1514 O O . ALA A 1 194 ? -11.749 -0.559 17.100 1.00 97.94 194 ALA A O 1
ATOM 1515 N N . ASN A 1 195 ? -11.315 -2.476 18.172 1.00 96.81 195 ASN A N 1
ATOM 1516 C CA . ASN A 1 195 ? -12.375 -2.322 19.176 1.00 96.81 195 ASN A CA 1
ATOM 1517 C C . ASN A 1 195 ? -12.067 -1.254 20.251 1.00 96.81 195 ASN A C 1
ATOM 1519 O O . ASN A 1 195 ? -12.856 -1.071 21.174 1.00 96.81 195 ASN A O 1
ATOM 1523 N N . ALA A 1 196 ? -10.926 -0.567 20.154 1.00 96.12 196 ALA A N 1
ATOM 1524 C CA . ALA A 1 196 ? -10.459 0.435 21.103 1.00 96.12 196 ALA A CA 1
ATOM 1525 C C . ALA A 1 196 ? -9.762 1.599 20.385 1.00 96.12 196 ALA A C 1
ATOM 1527 O O . ALA A 1 196 ? -9.305 1.459 19.247 1.00 96.12 196 ALA A O 1
ATOM 1528 N N . ASN A 1 197 ? -9.631 2.737 21.074 1.00 96.5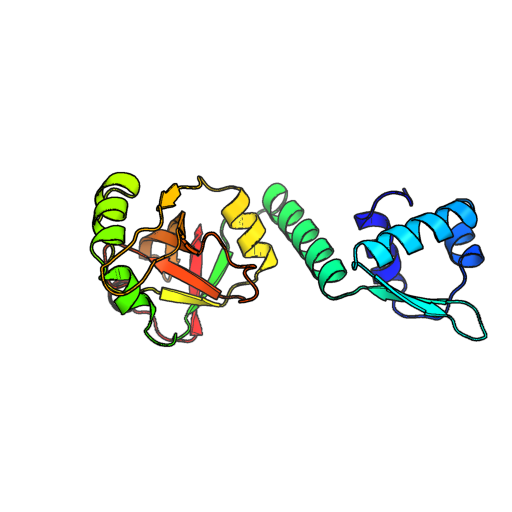0 197 ASN A N 1
ATOM 1529 C CA . ASN A 1 197 ? -8.788 3.838 20.615 1.00 96.50 197 ASN A CA 1
ATOM 1530 C C . ASN A 1 197 ? -7.316 3.391 20.629 1.00 96.50 197 ASN A C 1
ATOM 1532 O O . ASN A 1 197 ? -6.706 3.267 21.690 1.00 96.50 197 ASN A O 1
ATOM 1536 N N . LEU A 1 198 ? -6.746 3.140 19.447 1.00 96.88 198 LEU A N 1
ATOM 1537 C CA . LEU A 1 198 ? -5.383 2.622 19.310 1.00 96.88 198 LEU A CA 1
ATOM 1538 C C . LEU A 1 198 ? -4.321 3.583 19.852 1.00 96.88 198 LEU A C 1
ATOM 1540 O O . LEU A 1 198 ? -3.343 3.110 20.422 1.00 96.88 198 LEU A O 1
ATOM 1544 N N . ARG A 1 199 ? -4.516 4.904 19.734 1.00 96.56 199 ARG A N 1
ATOM 1545 C CA . ARG A 1 199 ? -3.550 5.883 20.260 1.00 96.56 199 ARG A CA 1
ATOM 1546 C C . ARG A 1 199 ? -3.467 5.831 21.775 1.00 96.56 199 ARG A C 1
ATOM 1548 O O . ARG A 1 199 ? -2.376 5.764 22.320 1.00 96.56 199 ARG A O 1
ATOM 1555 N N . GLU A 1 200 ? -4.610 5.785 22.447 1.00 96.12 200 GLU A N 1
ATOM 1556 C CA . GLU A 1 200 ? -4.655 5.654 23.906 1.00 96.12 200 GLU A CA 1
ATOM 1557 C C . GLU A 1 200 ? -4.171 4.272 24.356 1.00 96.12 200 GLU A C 1
ATOM 1559 O O . GLU A 1 200 ? -3.357 4.154 25.267 1.00 96.12 200 GLU A O 1
ATOM 1564 N N . ARG A 1 201 ? -4.637 3.205 23.694 1.00 96.31 201 ARG A N 1
ATOM 1565 C CA . ARG A 1 201 ? -4.359 1.824 24.106 1.00 96.31 201 ARG A CA 1
ATOM 1566 C C . ARG A 1 201 ? -2.888 1.438 23.959 1.00 96.31 201 ARG A C 1
ATOM 1568 O O . ARG A 1 201 ? -2.385 0.654 24.768 1.00 96.31 201 ARG A O 1
ATOM 1575 N N . LEU A 1 202 ? -2.235 1.936 22.913 1.00 96.81 202 LEU A N 1
ATOM 1576 C CA . LEU A 1 202 ? -0.836 1.653 22.597 1.00 96.81 202 LEU A CA 1
ATOM 1577 C C . LEU A 1 202 ? 0.111 2.803 22.972 1.00 96.81 202 LEU A C 1
ATOM 1579 O O . LEU A 1 202 ? 1.314 2.624 22.821 1.00 96.81 202 LEU A O 1
ATOM 1583 N N . GLU A 1 203 ? -0.411 3.913 23.511 1.00 96.81 203 GLU A N 1
ATOM 1584 C CA . GLU A 1 203 ? 0.339 5.132 23.867 1.00 96.81 203 GLU A CA 1
ATOM 1585 C C . GLU A 1 203 ? 1.104 5.728 22.670 1.00 96.81 203 GLU A C 1
ATOM 1587 O O . GLU A 1 203 ? 2.288 6.034 22.767 1.00 96.81 203 GLU A O 1
ATOM 1592 N N . LEU A 1 204 ? 0.418 5.866 21.529 1.00 97.56 204 LEU A N 1
ATOM 1593 C CA . LEU A 1 204 ? 1.015 6.295 20.260 1.00 97.56 204 LEU A CA 1
ATOM 1594 C C . LEU A 1 204 ? 0.876 7.797 20.000 1.00 97.56 204 LEU A C 1
ATOM 1596 O O . LEU A 1 204 ? -0.224 8.361 20.043 1.00 97.56 204 LEU A O 1
ATOM 1600 N N . ASN A 1 205 ? 1.981 8.394 19.574 1.00 97.50 205 ASN A N 1
ATOM 1601 C CA . ASN A 1 205 ? 2.101 9.745 19.048 1.00 97.50 205 ASN A CA 1
ATOM 1602 C C . ASN A 1 205 ? 2.377 9.724 17.540 1.00 97.50 205 ASN A C 1
ATOM 1604 O O . ASN A 1 205 ? 2.687 8.690 16.952 1.00 97.50 205 ASN A O 1
ATOM 1608 N N . ASP A 1 206 ? 2.252 10.883 16.895 1.00 97.56 206 ASP A N 1
ATOM 1609 C CA . ASP A 1 206 ? 2.702 11.014 15.509 1.00 97.56 206 ASP A CA 1
ATOM 1610 C C . ASP A 1 206 ? 4.205 10.742 15.409 1.00 97.56 206 ASP A C 1
ATOM 1612 O O . ASP A 1 206 ? 4.983 11.185 16.254 1.00 97.56 206 ASP A O 1
ATOM 1616 N N . ASN A 1 207 ? 4.592 10.074 14.325 1.00 97.06 207 ASN A N 1
ATOM 1617 C CA . ASN A 1 207 ? 5.931 9.559 14.034 1.00 97.06 207 ASN A CA 1
ATOM 1618 C C . ASN A 1 207 ? 6.347 8.294 14.799 1.00 97.06 207 ASN A C 1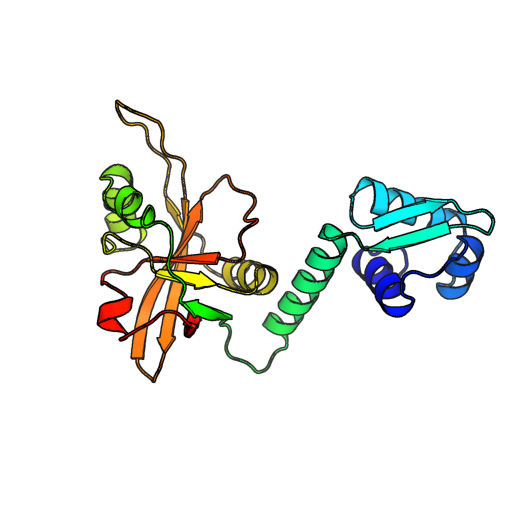
ATOM 1620 O O . ASN A 1 207 ? 7.427 7.775 14.524 1.00 97.06 207 ASN A O 1
ATOM 1624 N N . ASP A 1 208 ? 5.502 7.748 15.678 1.00 97.81 208 ASP A N 1
ATOM 1625 C CA . ASP A 1 208 ? 5.776 6.436 16.268 1.00 97.81 208 ASP A CA 1
ATOM 1626 C C . ASP A 1 208 ? 5.674 5.333 15.210 1.00 97.81 208 ASP A C 1
ATOM 1628 O O . ASP A 1 208 ? 4.807 5.359 14.332 1.00 97.81 208 ASP A O 1
ATOM 1632 N N . GLU A 1 209 ? 6.548 4.335 15.301 1.00 97.62 209 GLU A N 1
ATOM 1633 C CA . GLU A 1 209 ? 6.521 3.171 14.420 1.00 97.62 209 GLU A CA 1
ATOM 1634 C C . GLU A 1 209 ? 5.737 2.020 15.049 1.00 97.62 209 GLU A C 1
ATOM 1636 O O . GLU A 1 209 ? 5.944 1.639 16.203 1.00 97.62 209 GLU A O 1
ATOM 1641 N N . VAL A 1 210 ? 4.860 1.413 14.254 1.00 97.31 210 VAL A N 1
ATOM 1642 C CA . VAL A 1 210 ? 4.126 0.200 14.618 1.00 97.31 210 VAL A CA 1
ATOM 1643 C C . VAL A 1 210 ? 4.351 -0.880 13.572 1.00 97.31 210 VAL A C 1
ATOM 1645 O O . VAL A 1 210 ? 4.529 -0.601 12.388 1.00 97.31 210 VAL A O 1
ATOM 1648 N N . THR A 1 211 ? 4.318 -2.140 13.997 1.00 96.62 211 THR A N 1
ATOM 1649 C CA . THR A 1 211 ? 4.327 -3.287 13.082 1.00 96.62 211 THR A CA 1
ATOM 1650 C C . THR A 1 211 ? 2.911 -3.820 12.910 1.00 96.62 211 THR A C 1
ATOM 1652 O O . THR A 1 211 ? 2.224 -4.056 13.902 1.00 96.62 211 THR A O 1
ATOM 1655 N N . LEU A 1 212 ? 2.496 -4.049 11.668 1.00 95.94 212 LEU A N 1
ATOM 1656 C CA . LEU A 1 212 ? 1.284 -4.787 11.313 1.00 95.94 212 LEU A CA 1
ATOM 1657 C C . LEU A 1 212 ? 1.699 -6.180 10.853 1.00 95.94 212 LEU A C 1
ATOM 1659 O O . LEU A 1 212 ? 2.585 -6.275 10.010 1.00 95.94 212 LEU A O 1
ATOM 1663 N N . SER A 1 213 ? 1.096 -7.241 11.381 1.00 93.31 213 SER A N 1
ATOM 1664 C CA . SER A 1 213 ? 1.405 -8.631 11.005 1.00 93.31 213 SER A CA 1
ATOM 1665 C C . SER A 1 213 ? 0.171 -9.493 10.866 1.00 93.31 213 SER A C 1
ATOM 1667 O O . SER A 1 213 ? -0.799 -9.190 11.595 1.00 93.31 213 SER A O 1
#

pLDDT: mean 91.42, std 8.54, range [52.88, 98.19]

Sequence (213 aa):
MWNDTIAVLTYFMEKGSSETSTGKIAADVHCSQQTVSRKLKEMEDAGFVVRKITGNGIKVKISEKGLSLLKQQYHLLEHYFGNSKKGIVGTVVSGLGEGKYYMSLQGYKEQFASKLGYTPFEGTLNLQVDKEKRDVFVSSLQRIMISGFVTKERTFGGLVAYPITISVNGKKVEGHVIFPERTTHTKDTAEVIANANLRERLELNDNDEVTLS

Foldseek 3Di:
DLLDLLVVLVVCVVVDFDDDALVRVCVVVVHDSVSSVVSVVVCVVVVQWDWDQDPRHITIDGDPVVVLVNLLVVLLCCCVPPPDDLKFKWFWDDDPFCQLVVLVDPLQQVLCCVQVVARWDSGWTKTQGDPSNVVSSQVPFDWTKRQWDADPVGTGAIKIWGWKWKDDPRDIFTWTWMDGPPDPCPGSMTIITGNDDCCVRVVDDGRDMIIID

Mean predicted aligned error: 5.84 Å